Protein AF-C0E207-F1 (afdb_monomer_lite)

Radius of gyration: 29.62 Å; chains: 1; bounding box: 103×73×68 Å

Sequence (274 aa):
MVTSTPPPQQPSSPKLPPERLHQWTTHGFSVGLARRWIGKGFRIAAADQWRNHGVYAPEEAVAWQEAGISPYEVADLLQAGMTPKDIVHWRELGYSPPEALARHIKGEKPQPRIWWKELFSRHEAAPSQLPPAAAASMQVLLQAGVPAAAARMFIDTGWQGVDAVPWAKASINPTQAAVYRELGIQPGEATRLAKAGYDALSILRTWWDGGIPRTEVAAWLGAGFTPAEAAQARTTGTSVEQAAVLRALGGVGKLGGKNRRGTNVSDNPNKPKS

pLDDT: mean 74.01, std 17.1, range [30.58, 92.5]

Foldseek 3Di:
DDDDDDDDDDPDDPLPQADDLVVLVVLVDDSVLSCQLVVLVHHSVQQVLLVVLPRNHNVQVVLCVVLVHGSVLVNLCVVLVHGSVQSNLLVLLPDDSVRSSVCSNVVHRRHRDPVVCVQCVLQPDDDPDQDPQLVQLLVLQVVLVQDSVQSVQCSSSPHGNVLCNLQSVLVHGNSLVVLCVQLVHGSVRSSVCVVVVNGSVNLVVQLVVLSHRSPCSNLCVVLVHGSVRVSVCVVVVHDSVRVSVVVVVVCVVPPPDDDDDDDDDDDDDDDDDD

Secondary structure (DSSP, 8-state):
----PPPPPP-PPP-PPPPPHHHHHHTT--HHHHHHHHHTT--HHHHHHHHHTT---HHHHHHHHHTT--HHHHHHHHHTT--HHHHHHHHHTT--HHHHHHHHHTTPPP---HHHHHHHHTTS---SS--HHHHHHHHHHHHTT--HHHHHHHHHTT--HHHHHHHHHTT--HHHHHHHHHTT--HHHHHHHHHTT--HHHHHHHHHHTT--HHHHHHHHHTT--HHHHHHHHHTT--HHHHHHHHHHHHGGGS-------------------

Structure (mmCIF, N/CA/C/O backbone):
data_AF-C0E207-F1
#
_entry.id   AF-C0E207-F1
#
loop_
_atom_site.group_PDB
_atom_site.id
_atom_site.type_symbol
_atom_site.label_atom_id
_atom_site.label_alt_id
_atom_site.label_comp_id
_atom_site.label_asym_id
_atom_site.label_entity_id
_atom_site.label_seq_id
_atom_site.pdbx_PDB_ins_code
_atom_site.Cartn_x
_atom_site.Cartn_y
_atom_site.Cartn_z
_atom_site.occupancy
_atom_site.B_iso_or_equiv
_atom_site.auth_seq_id
_atom_site.auth_comp_id
_atom_site.auth_asym_id
_atom_site.auth_atom_id
_atom_site.pdbx_PDB_model_num
ATOM 1 N N . MET A 1 1 ? 28.817 46.888 15.644 1.00 40.78 1 MET A N 1
ATOM 2 C CA . MET A 1 1 ? 28.128 46.394 14.434 1.00 40.78 1 MET A CA 1
ATOM 3 C C . MET A 1 1 ? 28.741 45.048 14.099 1.00 40.78 1 MET A C 1
ATOM 5 O O . MET A 1 1 ? 29.891 45.008 13.692 1.00 40.78 1 MET A O 1
ATOM 9 N N . VAL A 1 2 ? 28.048 43.959 14.432 1.00 38.56 2 VAL A N 1
ATOM 10 C CA . VAL A 1 2 ? 28.566 42.590 14.302 1.00 38.56 2 VAL A CA 1
ATOM 11 C C . VAL A 1 2 ? 28.078 42.064 12.955 1.00 38.56 2 VAL A C 1
ATOM 13 O O . VAL A 1 2 ? 26.881 41.866 12.776 1.00 38.56 2 VAL A O 1
ATOM 16 N N . THR A 1 3 ? 28.969 41.935 11.976 1.00 43.66 3 THR A N 1
ATOM 17 C CA . THR A 1 3 ? 28.625 41.385 10.660 1.00 43.66 3 THR A CA 1
ATOM 18 C C . THR A 1 3 ? 28.603 39.866 10.752 1.00 43.66 3 THR A C 1
ATOM 20 O O . THR A 1 3 ? 29.646 39.231 10.894 1.00 43.66 3 THR A O 1
ATOM 23 N N . SER A 1 4 ? 27.403 39.289 10.709 1.00 38.25 4 SER A N 1
ATOM 24 C CA . SER A 1 4 ? 27.183 37.849 10.613 1.00 38.25 4 SER A CA 1
ATOM 25 C C . SER A 1 4 ? 27.719 37.319 9.284 1.00 38.25 4 SER A C 1
ATOM 27 O O . SER A 1 4 ? 27.169 37.596 8.221 1.00 38.25 4 SER A O 1
ATOM 29 N N . THR A 1 5 ? 28.796 36.544 9.350 1.00 47.91 5 THR A N 1
ATOM 30 C CA . THR A 1 5 ? 29.287 35.716 8.245 1.00 47.91 5 THR A CA 1
ATOM 31 C C . THR A 1 5 ? 28.273 34.593 7.974 1.00 47.91 5 THR A C 1
ATOM 33 O O . THR A 1 5 ? 27.931 33.872 8.915 1.00 47.91 5 THR A O 1
ATOM 36 N N . PRO A 1 6 ? 27.775 34.403 6.737 1.00 44.91 6 PRO A N 1
ATOM 37 C CA . PRO A 1 6 ? 26.952 33.244 6.414 1.00 44.91 6 PRO A CA 1
ATOM 38 C C . PRO A 1 6 ? 27.819 31.972 6.411 1.00 44.91 6 PRO A C 1
ATOM 40 O O . PRO A 1 6 ? 28.986 32.036 6.013 1.00 44.91 6 PRO A O 1
ATOM 43 N N . PRO A 1 7 ? 27.286 30.811 6.833 1.00 44.25 7 PRO A N 1
ATOM 44 C CA . PRO A 1 7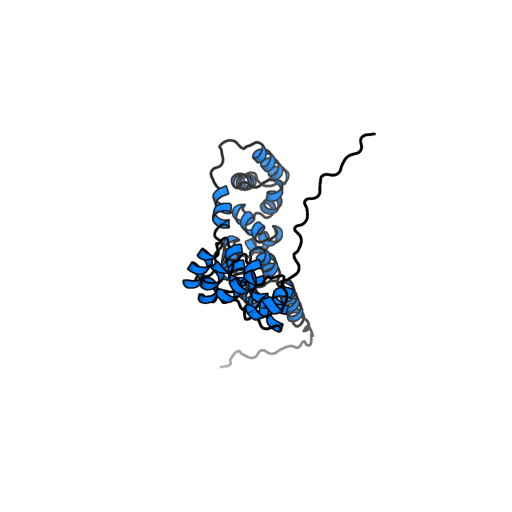 ? 28.039 29.563 6.822 1.00 44.25 7 PRO A CA 1
ATOM 45 C C . PRO A 1 7 ? 28.401 29.162 5.380 1.00 44.25 7 PRO A C 1
ATOM 47 O O . PRO A 1 7 ? 27.622 29.429 4.459 1.00 44.25 7 PRO A O 1
ATOM 50 N N . PRO A 1 8 ? 29.563 28.518 5.162 1.00 40.25 8 PRO A N 1
ATOM 51 C CA . PRO A 1 8 ? 29.972 28.069 3.840 1.00 40.25 8 PRO A CA 1
ATOM 52 C C . PRO A 1 8 ? 28.940 27.075 3.308 1.00 40.25 8 PRO A C 1
ATOM 54 O O . PRO A 1 8 ? 28.722 26.009 3.886 1.00 40.25 8 PRO A O 1
ATOM 57 N N . GLN A 1 9 ? 28.291 27.438 2.202 1.00 41.69 9 GLN A N 1
ATOM 58 C CA . GLN A 1 9 ? 27.474 26.494 1.458 1.00 41.69 9 GLN A CA 1
ATOM 59 C C . GLN A 1 9 ? 28.376 25.353 0.985 1.00 41.69 9 GLN A C 1
ATOM 61 O O . GLN A 1 9 ? 29.404 25.587 0.348 1.00 41.69 9 GLN A O 1
ATOM 66 N N . GLN A 1 10 ? 28.004 24.122 1.342 1.00 37.94 10 GLN A N 1
ATOM 67 C CA . GLN A 1 10 ? 28.681 22.917 0.877 1.00 37.94 10 GLN A CA 1
ATOM 68 C C . GLN A 1 10 ? 28.769 22.959 -0.657 1.00 37.94 10 GLN A C 1
ATOM 70 O O . GLN A 1 10 ? 27.745 23.199 -1.307 1.00 37.94 10 GLN A O 1
ATOM 75 N N . PRO A 1 11 ? 29.954 22.745 -1.260 1.00 39.25 11 PRO A N 1
ATOM 76 C CA . PRO A 1 11 ? 30.081 22.744 -2.705 1.00 39.25 11 PRO A CA 1
ATOM 77 C C . PRO A 1 11 ? 29.189 21.639 -3.264 1.00 39.25 11 PRO A C 1
ATOM 79 O O . PRO A 1 11 ? 29.399 20.450 -3.017 1.00 39.25 11 PRO A O 1
ATOM 82 N N . SER A 1 12 ? 28.166 22.057 -4.007 1.00 42.75 12 SER A N 1
ATOM 83 C CA . SER A 1 12 ? 27.376 21.174 -4.853 1.00 42.75 12 SER A CA 1
ATOM 84 C C . SER A 1 12 ? 28.358 20.373 -5.701 1.00 42.75 12 SER A C 1
ATOM 86 O O . SER A 1 12 ? 29.143 20.959 -6.448 1.00 42.75 12 SER A O 1
ATOM 88 N N . SER A 1 13 ? 28.373 19.048 -5.530 1.00 39.84 13 SER A N 1
ATOM 89 C CA . SER A 1 13 ? 29.251 18.164 -6.297 1.00 39.84 13 SER A CA 1
ATOM 90 C C . SER A 1 13 ? 29.122 18.511 -7.784 1.00 39.84 13 SER A C 1
ATOM 92 O O . SER A 1 13 ? 27.992 18.570 -8.281 1.00 39.84 13 SER A O 1
ATOM 94 N N . PRO A 1 14 ? 30.224 18.790 -8.503 1.00 40.28 14 PRO A N 1
ATOM 95 C CA . PRO A 1 14 ? 30.132 19.203 -9.890 1.00 40.28 14 PRO A CA 1
ATOM 96 C C . PRO A 1 14 ? 29.469 18.074 -10.675 1.00 40.28 14 PRO A C 1
ATOM 98 O O . PRO A 1 14 ? 29.939 16.933 -10.683 1.00 40.28 14 PRO A O 1
ATOM 101 N N . LYS A 1 15 ? 28.344 18.389 -11.318 1.00 48.66 15 LYS A N 1
ATOM 102 C CA . LYS A 1 15 ? 27.659 17.497 -12.251 1.00 48.66 15 LYS A CA 1
ATOM 103 C C . LYS A 1 15 ? 28.585 17.351 -13.461 1.00 48.66 15 LYS A C 1
ATOM 105 O O . LYS A 1 15 ? 28.512 18.142 -14.395 1.00 48.66 15 LYS A O 1
ATOM 110 N N . LEU A 1 16 ? 29.544 16.421 -13.366 1.00 52.25 16 LEU A N 1
ATOM 111 C CA . LEU A 1 16 ? 30.536 16.160 -14.410 1.00 52.25 16 LEU A CA 1
ATOM 112 C C . LEU A 1 16 ? 29.806 16.015 -15.753 1.00 52.25 16 LEU A C 1
ATOM 114 O O . LEU A 1 16 ? 28.777 15.329 -15.789 1.00 52.25 16 LEU A O 1
ATOM 118 N N . PRO A 1 17 ? 30.299 16.658 -16.826 1.00 57.09 17 PRO A N 1
ATOM 119 C CA . PRO A 1 17 ? 29.665 16.573 -18.132 1.00 57.09 17 PRO A CA 1
ATOM 120 C C . PRO A 1 17 ? 29.548 15.100 -18.553 1.00 57.09 17 PRO A C 1
ATOM 122 O O . PRO A 1 17 ? 30.450 14.314 -18.246 1.00 57.09 17 PRO A O 1
ATOM 125 N N . PRO A 1 18 ? 28.446 14.704 -19.218 1.00 63.97 18 PRO A N 1
ATOM 126 C CA . PRO A 1 18 ? 28.275 13.329 -19.667 1.00 63.97 18 PRO A CA 1
ATOM 127 C C . PRO A 1 18 ? 29.449 12.912 -20.558 1.00 63.97 18 PRO A C 1
ATOM 129 O O . PRO A 1 18 ? 29.962 13.714 -21.345 1.00 63.97 18 PRO A O 1
ATOM 132 N N . GLU A 1 19 ? 29.876 11.657 -20.415 1.00 76.75 19 GLU A N 1
ATOM 133 C CA . GLU A 1 19 ? 30.953 11.075 -21.214 1.00 76.75 19 GLU A CA 1
ATOM 134 C C . GLU A 1 19 ? 30.691 11.269 -22.715 1.00 76.75 19 GLU A C 1
ATOM 136 O O . GLU A 1 19 ? 29.546 11.235 -23.182 1.00 76.75 19 GLU A O 1
ATOM 141 N N . ARG A 1 20 ? 31.756 11.485 -23.498 1.00 79.94 20 ARG A N 1
ATOM 142 C CA . ARG A 1 20 ? 31.615 11.762 -24.936 1.00 79.94 20 ARG A CA 1
ATOM 143 C C . ARG A 1 20 ? 31.016 10.552 -25.652 1.00 79.94 20 ARG A C 1
ATOM 145 O O . ARG A 1 20 ? 31.396 9.421 -25.372 1.00 79.94 20 ARG A O 1
ATOM 152 N N . LEU A 1 21 ? 30.161 10.787 -26.653 1.00 80.44 21 LEU A N 1
ATOM 153 C CA . LEU A 1 21 ? 29.450 9.728 -27.394 1.00 80.44 21 LEU A CA 1
ATOM 154 C C . LEU A 1 21 ? 30.360 8.619 -27.948 1.00 80.44 21 LEU A C 1
ATOM 156 O O . LEU A 1 21 ? 29.952 7.465 -27.981 1.00 80.44 21 LEU A O 1
ATOM 160 N N . HIS A 1 22 ? 31.593 8.947 -28.339 1.00 82.75 22 HIS A N 1
ATOM 161 C CA . HIS A 1 22 ? 32.564 7.949 -28.791 1.00 82.75 22 HIS A CA 1
ATOM 162 C C . HIS A 1 22 ? 32.876 6.889 -27.713 1.00 82.75 22 HIS A C 1
ATOM 164 O O . HIS A 1 22 ? 32.972 5.705 -28.020 1.00 82.75 22 HIS A O 1
ATOM 170 N N . GLN A 1 23 ? 32.961 7.285 -26.440 1.00 85.94 23 GLN A N 1
ATOM 171 C CA . GLN A 1 23 ? 33.207 6.355 -25.334 1.00 85.94 23 GLN A CA 1
ATOM 172 C C . GLN A 1 23 ? 32.036 5.374 -25.180 1.00 85.94 23 GLN A C 1
ATOM 174 O O . GLN A 1 23 ? 32.253 4.177 -25.045 1.00 85.94 23 GLN A O 1
ATOM 179 N N . TRP A 1 24 ? 30.795 5.844 -25.327 1.00 88.81 24 TRP A N 1
ATOM 180 C CA . TRP A 1 24 ? 29.613 4.977 -25.322 1.00 88.81 24 TRP A CA 1
ATOM 181 C C . TRP A 1 24 ? 29.632 3.952 -26.462 1.00 88.81 24 TRP A C 1
ATOM 183 O O . TRP A 1 24 ? 29.309 2.785 -26.250 1.00 88.81 24 TRP A O 1
ATOM 193 N N . THR A 1 25 ? 30.049 4.360 -27.664 1.00 86.75 25 THR A N 1
ATOM 194 C CA . THR A 1 25 ? 30.153 3.433 -28.801 1.00 86.75 25 THR A CA 1
ATOM 195 C C . THR A 1 25 ? 31.211 2.354 -28.593 1.00 86.75 25 THR A C 1
ATOM 197 O O . THR A 1 25 ? 30.980 1.210 -28.972 1.00 86.75 25 THR A O 1
ATOM 200 N N . THR A 1 26 ? 32.320 2.669 -27.918 1.00 88.62 26 THR A N 1
ATOM 201 C CA . THR A 1 26 ? 33.345 1.680 -27.539 1.00 88.62 26 THR A CA 1
ATOM 202 C C . THR A 1 26 ? 32.802 0.636 -26.559 1.00 88.62 26 THR A C 1
ATOM 204 O O . THR A 1 26 ? 33.201 -0.521 -26.610 1.00 88.62 26 THR A O 1
ATOM 207 N N . HIS A 1 27 ? 31.834 1.012 -25.721 1.00 84.75 27 HIS A N 1
ATOM 208 C CA . HIS A 1 27 ? 31.130 0.109 -24.804 1.00 84.75 27 HIS A CA 1
ATOM 209 C C . HIS A 1 27 ? 29.947 -0.636 -25.462 1.00 84.75 27 HIS A C 1
ATOM 211 O O . HIS A 1 27 ? 29.137 -1.275 -24.785 1.00 84.75 27 HIS A O 1
ATOM 217 N N . GLY A 1 28 ? 29.818 -0.565 -26.791 1.00 87.56 28 GLY A N 1
ATOM 218 C CA . GLY A 1 28 ? 28.807 -1.298 -27.556 1.00 87.56 28 GLY A CA 1
ATOM 219 C C . GLY A 1 28 ? 27.424 -0.642 -27.584 1.00 87.56 28 GLY A C 1
ATOM 220 O O . GLY A 1 28 ? 26.461 -1.259 -28.035 1.00 87.56 28 GLY A O 1
ATOM 221 N N . PHE A 1 29 ? 27.289 0.604 -27.121 1.00 87.75 29 PHE A N 1
ATOM 222 C CA . PHE A 1 29 ? 26.042 1.352 -27.273 1.00 87.75 29 PHE A CA 1
ATOM 223 C C . PHE A 1 29 ? 25.971 1.982 -28.664 1.00 87.75 29 PHE A C 1
ATOM 225 O O . PHE A 1 29 ? 26.877 2.702 -29.083 1.00 87.75 29 PHE A O 1
ATOM 232 N N . SER A 1 30 ? 24.855 1.796 -29.370 1.00 90.31 30 SER A N 1
ATOM 233 C CA . SER A 1 30 ? 24.589 2.604 -30.562 1.00 90.31 30 SER A CA 1
ATOM 234 C C . SER A 1 30 ? 24.465 4.082 -30.173 1.00 90.31 30 SER A C 1
ATOM 236 O O . SER A 1 30 ? 24.038 4.408 -29.065 1.00 90.31 30 SER A O 1
ATOM 238 N N . VAL A 1 31 ? 24.791 5.000 -31.086 1.00 86.38 31 VAL A N 1
ATOM 239 C CA . VAL A 1 31 ? 24.709 6.451 -30.819 1.00 86.38 31 VAL A CA 1
ATOM 240 C C . VAL A 1 31 ? 23.306 6.864 -30.354 1.00 86.38 31 VAL A C 1
ATOM 242 O O . VAL A 1 31 ? 23.169 7.696 -29.457 1.00 86.38 31 VAL A O 1
ATOM 245 N N . GLY A 1 32 ? 22.258 6.264 -30.930 1.00 87.06 32 GLY A N 1
ATOM 246 C CA . GLY A 1 32 ? 20.872 6.502 -30.522 1.00 87.06 32 GLY A CA 1
ATOM 247 C C . GLY A 1 32 ? 20.584 6.010 -29.103 1.00 87.06 32 GLY A C 1
ATOM 248 O O . GLY A 1 32 ? 20.007 6.747 -28.306 1.00 87.06 32 GLY A O 1
ATOM 249 N N . LEU A 1 33 ? 21.038 4.803 -28.756 1.00 87.69 33 LEU A N 1
ATOM 250 C CA . LEU A 1 33 ? 20.867 4.244 -27.415 1.00 87.69 33 LEU A CA 1
ATOM 251 C C . LEU A 1 33 ? 21.660 5.044 -26.369 1.00 87.69 33 LEU A C 1
ATOM 253 O O . LEU A 1 33 ? 21.100 5.423 -25.343 1.00 87.69 33 LEU A O 1
ATOM 257 N N . ALA A 1 34 ? 22.915 5.390 -26.664 1.00 88.94 34 ALA A N 1
ATOM 258 C CA . ALA A 1 34 ? 23.767 6.222 -25.816 1.00 88.94 34 ALA A CA 1
ATOM 259 C C . ALA A 1 34 ? 23.108 7.569 -25.486 1.00 88.94 34 ALA A C 1
ATOM 261 O O . ALA A 1 34 ? 23.055 7.973 -24.328 1.00 88.94 34 ALA A O 1
ATOM 262 N N . ARG A 1 35 ? 22.518 8.242 -26.486 1.00 87.75 35 ARG A N 1
ATOM 263 C CA . ARG A 1 35 ? 21.783 9.501 -26.272 1.00 87.75 35 ARG A CA 1
ATOM 264 C C . ARG A 1 35 ? 20.606 9.345 -25.312 1.00 87.75 35 ARG A C 1
ATOM 266 O O . ARG A 1 35 ? 20.354 10.263 -24.538 1.00 87.75 35 ARG A O 1
ATOM 273 N N . ARG A 1 36 ? 19.900 8.211 -25.335 1.00 91.00 36 ARG A N 1
ATOM 274 C CA . ARG A 1 36 ? 18.780 7.953 -24.416 1.00 91.00 36 ARG A CA 1
ATOM 275 C C . ARG A 1 36 ? 19.261 7.737 -22.980 1.00 91.00 36 ARG A C 1
ATOM 277 O O . ARG A 1 36 ? 18.708 8.350 -22.073 1.00 91.00 36 ARG A O 1
ATOM 284 N N . TRP A 1 37 ? 20.318 6.948 -22.780 1.00 90.94 37 TRP A N 1
ATOM 285 C CA . TRP A 1 37 ? 20.935 6.751 -21.460 1.00 90.94 37 TRP A CA 1
ATOM 286 C C . TRP A 1 37 ? 21.482 8.060 -20.877 1.00 90.94 37 TRP A C 1
ATOM 288 O O . TRP A 1 37 ? 21.152 8.409 -19.743 1.00 90.94 37 TRP A O 1
ATOM 298 N N . ILE A 1 38 ? 22.214 8.841 -21.681 1.00 88.19 38 ILE A N 1
ATOM 299 C CA . ILE A 1 38 ? 22.693 10.181 -21.302 1.00 88.19 38 ILE A CA 1
ATOM 300 C C . ILE A 1 38 ? 21.516 11.105 -20.968 1.00 88.19 38 ILE A C 1
ATOM 302 O O . ILE A 1 38 ? 21.555 11.823 -19.972 1.00 88.19 38 ILE A O 1
ATOM 306 N N . GLY A 1 39 ? 20.452 11.078 -21.777 1.00 87.12 39 GLY A N 1
ATOM 307 C CA . GLY A 1 39 ? 19.252 11.892 -21.570 1.00 87.12 39 GLY A CA 1
ATOM 308 C C . GLY A 1 39 ? 18.519 11.588 -20.260 1.00 87.12 39 GLY A C 1
ATOM 309 O O . GLY A 1 39 ? 17.885 12.476 -19.698 1.00 87.12 39 GLY A O 1
ATOM 310 N N . LYS A 1 40 ? 18.644 10.362 -19.739 1.00 87.75 40 LYS A N 1
ATOM 311 C CA . LYS A 1 40 ? 18.146 9.961 -18.413 1.00 87.75 40 LYS A CA 1
ATOM 312 C C . LYS A 1 40 ? 19.164 10.168 -17.285 1.00 87.75 40 LYS A C 1
ATOM 314 O O . LYS A 1 40 ? 18.867 9.867 -16.136 1.00 87.75 40 LYS A O 1
ATOM 319 N N . GLY A 1 41 ? 20.334 10.728 -17.590 1.00 88.50 41 GLY A N 1
ATOM 320 C CA . GLY A 1 41 ? 21.363 11.072 -16.610 1.00 88.50 41 GLY A CA 1
ATOM 321 C C . GLY A 1 41 ? 22.276 9.914 -16.207 1.00 88.50 41 GLY A C 1
ATOM 322 O O . GLY A 1 41 ? 23.041 10.064 -15.254 1.00 88.50 41 GLY A O 1
ATOM 323 N N . PHE A 1 42 ? 22.233 8.783 -16.914 1.00 88.06 42 PHE A N 1
ATOM 324 C CA . PHE A 1 42 ? 23.142 7.671 -16.654 1.00 88.06 42 PHE A CA 1
ATOM 325 C C . PHE A 1 42 ? 24.525 7.925 -17.250 1.00 88.06 42 PHE A C 1
ATOM 327 O O . PHE A 1 42 ? 24.671 8.518 -18.320 1.00 88.06 42 PHE A O 1
ATOM 334 N N . ARG A 1 43 ? 25.541 7.413 -16.554 1.00 89.50 43 ARG A N 1
ATOM 335 C CA . ARG A 1 43 ? 26.910 7.270 -17.065 1.00 89.50 43 ARG A CA 1
ATOM 336 C C . ARG A 1 43 ? 27.101 5.908 -17.715 1.00 89.50 43 ARG A C 1
ATOM 338 O O . ARG A 1 43 ? 26.341 4.985 -17.413 1.00 89.50 43 ARG A O 1
ATOM 345 N N . ILE A 1 44 ? 28.147 5.772 -18.529 1.00 86.44 44 ILE A N 1
ATOM 346 C CA . ILE A 1 44 ? 28.483 4.519 -19.227 1.00 86.44 44 ILE A CA 1
ATOM 347 C C . ILE A 1 44 ? 28.532 3.345 -18.244 1.00 86.44 44 ILE A C 1
ATOM 349 O O . ILE A 1 44 ? 27.861 2.343 -18.458 1.00 86.44 44 ILE A O 1
ATOM 353 N N . ALA A 1 45 ? 29.248 3.497 -17.124 1.00 88.31 45 ALA A N 1
ATOM 354 C CA . ALA A 1 45 ? 29.408 2.426 -16.138 1.00 88.31 45 ALA A CA 1
ATOM 355 C C . ALA A 1 45 ? 28.075 1.960 -15.525 1.00 88.31 45 ALA A C 1
ATOM 357 O O . ALA A 1 45 ? 27.875 0.768 -15.314 1.00 88.31 45 ALA A O 1
ATOM 358 N N . ALA A 1 46 ? 27.150 2.888 -15.257 1.00 87.62 46 ALA A N 1
ATOM 359 C CA . ALA A 1 46 ? 25.832 2.548 -14.727 1.00 87.62 46 ALA A CA 1
ATOM 360 C C . ALA A 1 46 ? 24.955 1.881 -15.799 1.00 87.62 46 ALA A C 1
ATOM 362 O O . ALA A 1 46 ? 24.281 0.896 -15.513 1.00 87.62 46 ALA A O 1
ATOM 363 N N . ALA A 1 47 ? 24.995 2.384 -17.036 1.00 90.19 47 ALA A N 1
ATOM 364 C CA 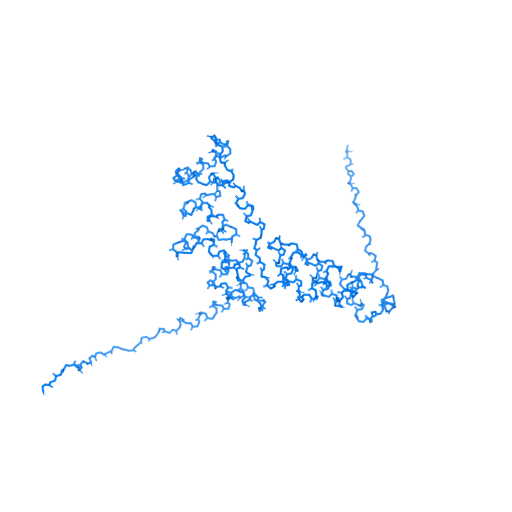. ALA A 1 47 ? 24.272 1.794 -18.159 1.00 90.19 47 ALA A CA 1
ATOM 365 C C . ALA A 1 47 ? 24.761 0.371 -18.476 1.00 90.19 47 ALA A C 1
ATOM 367 O O . ALA A 1 47 ? 23.946 -0.512 -18.729 1.00 90.19 47 ALA A O 1
ATOM 368 N N . ASP A 1 48 ? 26.073 0.128 -18.416 1.00 91.88 48 ASP A N 1
ATOM 369 C CA . ASP A 1 48 ? 26.646 -1.208 -18.585 1.00 91.88 48 ASP A CA 1
ATOM 370 C C . ASP A 1 48 ? 26.209 -2.163 -17.477 1.00 91.88 48 ASP A C 1
ATOM 372 O O . ASP A 1 48 ? 25.879 -3.307 -17.772 1.00 91.88 48 ASP A O 1
ATOM 376 N N . GLN A 1 49 ? 26.152 -1.711 -16.220 1.00 91.31 49 GLN A N 1
ATOM 377 C CA . GLN A 1 49 ? 2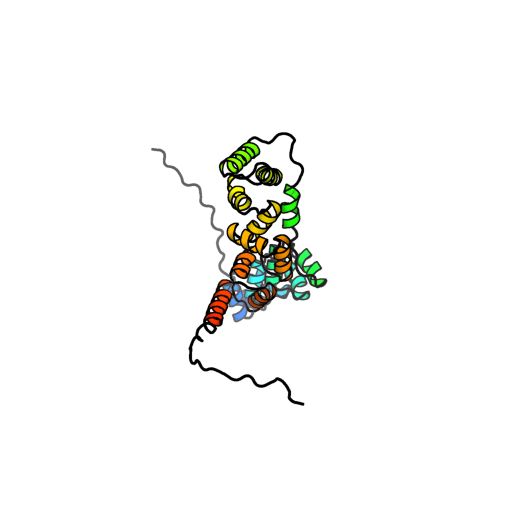5.649 -2.543 -15.122 1.00 91.31 49 GLN A CA 1
ATOM 378 C C . GLN A 1 49 ? 24.205 -2.981 -15.379 1.00 91.31 49 GLN A C 1
ATOM 380 O O . GLN A 1 49 ? 23.923 -4.175 -15.372 1.00 91.31 49 GLN A O 1
ATOM 385 N N . TRP A 1 50 ? 23.305 -2.046 -15.691 1.00 92.31 50 TRP A N 1
ATOM 386 C CA . TRP A 1 50 ? 21.920 -2.383 -16.034 1.00 92.31 50 TRP A CA 1
ATOM 387 C C . TRP A 1 50 ? 21.833 -3.348 -17.220 1.00 92.31 50 TRP A C 1
ATOM 389 O O . TRP A 1 50 ? 21.126 -4.353 -17.147 1.00 92.31 50 TRP A O 1
ATOM 399 N N . ARG A 1 51 ? 22.617 -3.102 -18.277 1.00 91.94 51 ARG A N 1
ATOM 400 C CA . ARG A 1 51 ? 22.651 -3.957 -19.468 1.00 91.94 51 ARG A CA 1
ATOM 401 C C . ARG A 1 51 ? 23.142 -5.371 -19.160 1.00 91.94 51 ARG A C 1
ATOM 403 O O . ARG A 1 51 ? 22.574 -6.334 -19.666 1.00 91.94 51 ARG A O 1
ATOM 410 N N . ASN A 1 52 ? 24.175 -5.499 -18.330 1.00 89.94 52 ASN A N 1
ATOM 411 C CA . ASN A 1 52 ? 24.745 -6.788 -17.937 1.00 89.94 52 ASN A CA 1
ATOM 412 C C . ASN A 1 52 ? 23.773 -7.624 -17.093 1.00 89.94 52 ASN A C 1
ATOM 414 O O . ASN A 1 52 ? 23.873 -8.847 -17.092 1.00 89.94 52 ASN A O 1
ATOM 418 N N . HIS A 1 53 ? 22.815 -6.977 -16.429 1.00 89.56 53 HIS A N 1
ATOM 419 C CA . HIS A 1 53 ? 21.763 -7.630 -15.653 1.00 89.56 53 HIS A CA 1
ATOM 420 C C . HIS A 1 53 ? 20.414 -7.719 -16.391 1.00 89.56 53 HIS A C 1
ATOM 422 O O . HIS A 1 53 ? 19.394 -8.020 -15.778 1.00 89.56 53 HIS A O 1
ATOM 428 N N . GLY A 1 54 ? 20.406 -7.507 -17.714 1.00 87.31 54 GLY A N 1
ATOM 429 C CA . GLY A 1 54 ? 19.246 -7.764 -18.575 1.00 87.31 54 GLY A CA 1
ATOM 430 C C . GLY A 1 54 ? 18.336 -6.562 -18.842 1.00 87.31 54 GLY A C 1
ATOM 431 O O . GLY A 1 54 ? 17.346 -6.711 -19.553 1.00 87.31 54 GLY A O 1
ATOM 432 N N . VAL A 1 55 ? 18.674 -5.367 -18.345 1.00 90.62 55 VAL A N 1
ATOM 433 C CA . VAL A 1 55 ? 17.911 -4.130 -18.579 1.00 90.62 55 VAL A CA 1
ATOM 434 C C . VAL A 1 55 ? 18.586 -3.293 -19.665 1.00 90.62 55 VAL A C 1
ATOM 436 O O . VAL A 1 55 ? 19.573 -2.593 -19.436 1.00 90.62 55 VAL A O 1
ATOM 439 N N . TYR A 1 56 ? 18.044 -3.350 -20.881 1.00 89.69 56 TYR A N 1
ATOM 440 C CA . TYR A 1 56 ? 18.630 -2.690 -22.059 1.00 89.69 56 TYR A CA 1
ATOM 441 C C . TYR A 1 56 ? 18.072 -1.284 -22.310 1.00 89.69 56 TYR A C 1
ATOM 443 O O . TYR A 1 56 ? 18.699 -0.478 -23.009 1.00 89.69 56 TYR A O 1
ATOM 451 N N . ALA A 1 57 ? 16.895 -0.985 -21.755 1.00 90.31 57 ALA A N 1
ATOM 452 C CA . ALA A 1 57 ? 16.217 0.289 -21.929 1.00 90.31 57 ALA A CA 1
ATOM 453 C C . ALA A 1 57 ? 16.485 1.230 -20.739 1.00 90.31 57 ALA A C 1
ATOM 455 O O . ALA A 1 57 ? 16.267 0.847 -19.589 1.00 90.31 57 ALA A O 1
ATOM 456 N N . PRO A 1 58 ? 16.890 2.489 -20.985 1.00 88.69 58 PRO A N 1
ATOM 457 C CA . PRO A 1 58 ? 17.136 3.441 -19.906 1.00 88.69 58 PRO A CA 1
ATOM 458 C C . PRO A 1 58 ? 15.870 3.789 -19.117 1.00 88.69 58 PRO A C 1
ATOM 460 O O . PRO A 1 58 ? 15.956 4.078 -17.931 1.00 88.69 58 PRO A O 1
ATOM 463 N N . GLU A 1 59 ? 14.688 3.770 -19.737 1.00 89.25 59 GLU A N 1
ATOM 464 C CA . GLU A 1 59 ? 13.417 4.018 -19.044 1.00 89.25 59 GLU A CA 1
ATOM 465 C C . GLU A 1 59 ? 13.093 2.919 -18.034 1.00 89.25 59 GLU A C 1
ATOM 467 O O . GLU A 1 59 ? 12.601 3.204 -16.947 1.00 89.25 59 GLU A O 1
ATOM 472 N N . GLU A 1 60 ? 13.403 1.676 -18.385 1.00 88.75 60 GLU A N 1
ATOM 473 C CA . GLU A 1 60 ? 13.218 0.529 -17.507 1.00 88.75 60 GLU A CA 1
ATOM 474 C C . GLU A 1 60 ? 14.200 0.579 -16.330 1.00 88.75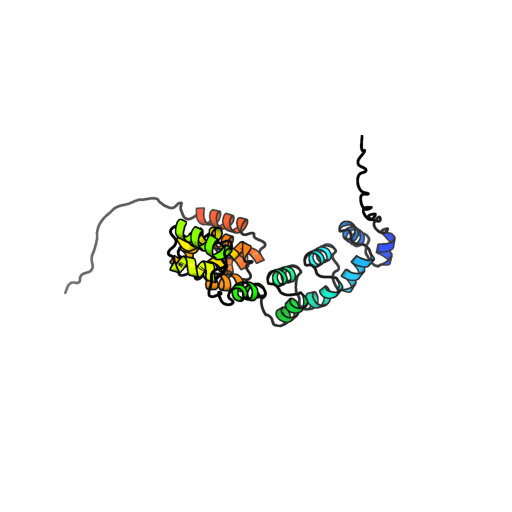 60 GLU A C 1
ATOM 476 O O . GLU A 1 60 ? 13.798 0.374 -15.188 1.00 88.75 60 GLU A O 1
ATOM 481 N N . ALA A 1 61 ? 15.457 0.961 -16.577 1.00 90.00 61 ALA A N 1
ATOM 482 C CA . ALA A 1 61 ? 16.444 1.176 -15.519 1.00 90.00 61 ALA A CA 1
ATOM 483 C C . ALA A 1 61 ? 16.016 2.268 -14.525 1.00 90.00 61 ALA A C 1
ATOM 485 O O . ALA A 1 61 ? 16.182 2.097 -13.319 1.00 90.00 61 ALA A O 1
ATOM 486 N N . VAL A 1 62 ? 15.419 3.369 -15.005 1.00 88.69 62 VAL A N 1
ATOM 487 C CA . VAL A 1 62 ? 14.826 4.384 -14.115 1.00 88.69 62 VAL A CA 1
ATOM 488 C C . VAL A 1 62 ? 13.704 3.776 -13.276 1.00 88.69 62 VAL A C 1
ATOM 490 O O . VAL A 1 62 ? 13.708 3.965 -12.066 1.00 88.69 62 VAL A O 1
ATOM 493 N N . ALA A 1 63 ? 12.787 3.017 -13.880 1.00 87.06 63 ALA A N 1
ATOM 494 C CA . ALA A 1 63 ? 11.663 2.424 -13.154 1.00 87.06 63 ALA A CA 1
ATOM 495 C C . ALA A 1 63 ? 12.121 1.453 -12.049 1.00 87.06 63 ALA A C 1
ATOM 497 O O . ALA A 1 63 ? 11.589 1.484 -10.940 1.00 87.06 63 ALA A O 1
ATOM 498 N N . TRP A 1 64 ? 13.135 0.623 -12.314 1.00 88.88 64 TRP A N 1
ATOM 499 C CA . TRP A 1 64 ? 13.734 -0.245 -11.296 1.00 88.88 64 TRP A CA 1
ATOM 500 C C . TRP A 1 64 ? 14.442 0.554 -10.195 1.00 88.88 64 TRP A C 1
ATOM 502 O O . TRP A 1 64 ? 14.271 0.255 -9.013 1.00 88.88 64 TRP A O 1
ATOM 512 N N . GLN A 1 65 ? 15.166 1.616 -10.555 1.00 86.31 65 GLN A N 1
ATOM 513 C CA . GLN A 1 65 ? 15.819 2.489 -9.580 1.00 86.31 65 GLN A CA 1
ATOM 514 C C . GLN A 1 65 ? 14.801 3.226 -8.691 1.00 86.31 65 GLN A C 1
ATOM 516 O O . GLN A 1 65 ? 15.008 3.347 -7.485 1.00 86.31 65 GLN A O 1
ATOM 521 N N . GLU A 1 66 ? 13.683 3.679 -9.259 1.00 83.06 66 GLU A N 1
ATOM 522 C CA . GLU A 1 66 ? 12.565 4.292 -8.530 1.00 83.06 66 GLU A CA 1
ATOM 523 C C . GLU A 1 66 ? 11.856 3.286 -7.613 1.00 83.06 66 GLU A C 1
ATOM 525 O O . GLU A 1 66 ? 11.461 3.638 -6.501 1.00 83.06 66 GLU A O 1
ATOM 530 N N . ALA A 1 67 ? 11.781 2.013 -8.015 1.00 78.00 67 ALA A N 1
ATOM 531 C CA . ALA A 1 67 ? 11.337 0.922 -7.145 1.00 78.00 67 ALA A CA 1
ATOM 532 C C . ALA A 1 67 ? 12.333 0.618 -6.002 1.00 78.00 67 ALA A C 1
ATOM 534 O O . ALA A 1 67 ? 12.002 -0.107 -5.059 1.00 78.00 67 ALA A O 1
ATOM 535 N N . GLY A 1 68 ? 13.532 1.212 -6.035 1.00 84.25 68 GLY A N 1
ATOM 536 C CA . GLY A 1 68 ? 14.599 1.011 -5.057 1.00 84.25 68 GLY A CA 1
ATOM 537 C C . GLY A 1 68 ? 15.428 -0.248 -5.302 1.00 84.25 68 GLY A C 1
ATOM 538 O O . GLY A 1 68 ? 16.070 -0.722 -4.371 1.00 84.25 68 GLY A O 1
ATOM 539 N N . ILE A 1 69 ? 15.391 -0.786 -6.522 1.00 90.25 69 ILE A N 1
ATOM 540 C CA . ILE A 1 69 ? 16.145 -1.966 -6.942 1.00 90.25 69 ILE A CA 1
ATOM 541 C C . ILE A 1 69 ? 17.452 -1.531 -7.590 1.00 90.25 69 ILE A C 1
ATOM 543 O O . ILE A 1 69 ? 17.477 -0.644 -8.447 1.00 90.25 69 ILE A O 1
ATOM 547 N N . SER A 1 70 ? 18.547 -2.166 -7.182 1.00 87.94 70 SER A N 1
ATOM 548 C CA . SER A 1 70 ? 19.846 -1.993 -7.824 1.00 87.94 70 SER A CA 1
ATOM 549 C C . SER A 1 70 ? 19.999 -2.918 -9.044 1.00 87.94 70 SER A C 1
ATOM 551 O O . SER A 1 70 ? 19.337 -3.957 -9.116 1.00 87.94 70 SER A O 1
ATOM 553 N N . PRO A 1 71 ? 20.914 -2.614 -9.987 1.00 86.00 71 PRO A N 1
ATOM 554 C CA . PRO A 1 71 ? 21.199 -3.504 -11.114 1.00 86.00 71 PRO A CA 1
ATOM 555 C C . PRO A 1 71 ? 21.522 -4.945 -10.693 1.00 86.00 71 PRO A C 1
ATOM 557 O O . PRO A 1 71 ? 21.188 -5.876 -11.408 1.00 86.00 71 PRO A O 1
ATOM 560 N N . TYR A 1 72 ? 22.138 -5.147 -9.527 1.00 86.12 72 TYR A N 1
ATOM 561 C CA . TYR A 1 72 ? 22.551 -6.472 -9.056 1.00 86.12 72 TYR A CA 1
ATOM 562 C C . TYR A 1 72 ? 21.382 -7.345 -8.587 1.00 86.12 72 TYR A C 1
ATOM 564 O O . TYR A 1 72 ? 21.483 -8.566 -8.616 1.00 86.12 72 TYR A O 1
ATOM 572 N N . GLU A 1 73 ? 20.275 -6.730 -8.172 1.00 85.06 73 GLU A N 1
ATOM 573 C CA . GLU A 1 73 ? 19.082 -7.425 -7.677 1.00 85.06 73 GLU A CA 1
ATOM 574 C C . GLU A 1 73 ? 18.067 -7.695 -8.796 1.00 85.06 73 GLU A C 1
ATOM 576 O O . GLU A 1 73 ? 17.193 -8.546 -8.651 1.00 85.06 73 GLU A O 1
ATOM 581 N N . VAL A 1 74 ? 18.164 -6.981 -9.924 1.00 90.69 74 VAL A N 1
ATOM 582 C CA . VAL A 1 74 ? 17.142 -7.019 -10.980 1.00 90.69 74 VAL A CA 1
ATOM 583 C C . VAL A 1 74 ? 17.125 -8.335 -11.758 1.00 90.69 74 VAL A C 1
ATOM 585 O O . VAL A 1 74 ? 16.074 -8.734 -12.251 1.00 90.69 74 VAL A O 1
ATOM 588 N N . ALA A 1 75 ? 18.260 -9.034 -11.853 1.00 86.88 75 ALA A N 1
ATOM 589 C CA . ALA A 1 75 ? 18.381 -10.238 -12.673 1.00 86.88 75 ALA A CA 1
ATOM 590 C C . ALA A 1 75 ? 17.424 -11.349 -12.211 1.00 86.88 75 ALA A C 1
ATOM 592 O O . ALA A 1 75 ? 16.677 -11.897 -13.023 1.00 86.88 75 ALA A O 1
ATOM 593 N N . ASP A 1 76 ? 17.389 -11.627 -10.907 1.00 85.31 76 ASP A N 1
ATOM 594 C CA . ASP A 1 76 ? 16.521 -12.664 -10.342 1.00 85.31 76 ASP A CA 1
ATOM 595 C C . ASP A 1 76 ? 15.036 -12.277 -10.452 1.00 85.31 76 ASP A C 1
ATOM 597 O O . ASP A 1 76 ? 14.173 -13.121 -10.702 1.00 85.31 76 ASP A O 1
ATOM 601 N N . LEU A 1 77 ? 14.735 -10.981 -10.331 1.00 87.75 77 LEU A N 1
ATOM 602 C CA . LEU A 1 77 ? 13.383 -10.439 -10.473 1.00 87.75 77 LEU A CA 1
ATOM 603 C C . LEU A 1 77 ? 12.868 -10.579 -11.910 1.00 87.75 77 LEU A C 1
ATOM 605 O O . LEU A 1 77 ? 11.740 -11.028 -12.116 1.00 87.75 77 LEU A O 1
ATOM 609 N N . LEU A 1 78 ? 13.707 -10.260 -12.898 1.00 88.31 78 LEU A N 1
ATOM 610 C CA . LEU A 1 78 ? 13.390 -10.427 -14.316 1.00 88.31 78 LEU A CA 1
ATOM 611 C C . LEU A 1 78 ? 13.211 -11.900 -14.685 1.00 88.31 78 LEU A C 1
ATOM 613 O O . LEU A 1 78 ? 12.281 -12.229 -15.419 1.00 88.31 78 LEU A O 1
ATOM 617 N N . GLN A 1 79 ? 14.049 -12.798 -14.154 1.00 85.56 79 GLN A N 1
ATOM 618 C CA . GLN A 1 79 ? 13.891 -14.241 -14.368 1.00 85.56 79 GLN A CA 1
ATOM 619 C C . GLN A 1 79 ? 12.571 -14.771 -13.804 1.00 85.56 79 GLN A C 1
ATOM 621 O O . GLN A 1 79 ? 11.941 -15.632 -14.415 1.00 85.56 79 GLN A O 1
ATOM 626 N N . ALA A 1 80 ? 12.123 -14.231 -12.671 1.00 84.44 80 ALA A N 1
ATOM 627 C CA . ALA A 1 80 ? 10.817 -14.541 -12.107 1.00 84.44 80 ALA A CA 1
ATOM 628 C C . ALA A 1 80 ? 9.652 -13.830 -12.821 1.00 84.44 80 ALA A C 1
ATOM 630 O O . ALA A 1 80 ? 8.504 -14.022 -12.423 1.00 84.44 80 ALA A O 1
ATOM 631 N N . GLY A 1 81 ? 9.918 -13.018 -13.851 1.00 85.69 81 GLY A N 1
ATOM 632 C CA . GLY A 1 81 ? 8.906 -12.262 -14.589 1.00 85.69 81 GLY A CA 1
ATOM 633 C C . GLY A 1 81 ? 8.292 -11.103 -13.802 1.00 85.69 81 GLY A C 1
ATOM 634 O O . GLY A 1 81 ? 7.229 -10.614 -14.180 1.00 85.69 81 GLY A O 1
ATOM 635 N N . MET A 1 82 ? 8.928 -10.671 -12.709 1.00 86.06 82 MET A N 1
ATOM 636 C CA . MET A 1 82 ? 8.456 -9.543 -11.911 1.00 86.06 82 MET A CA 1
ATOM 637 C C . MET A 1 82 ? 8.738 -8.222 -12.620 1.00 86.06 82 MET A C 1
ATOM 639 O O . MET A 1 82 ? 9.758 -8.040 -13.284 1.00 86.06 82 MET A O 1
ATOM 643 N N . THR A 1 83 ? 7.843 -7.263 -12.419 1.00 86.88 83 THR A N 1
ATOM 644 C CA . THR A 1 83 ? 7.972 -5.895 -12.917 1.00 86.88 83 THR A CA 1
ATOM 645 C C . THR A 1 83 ? 8.360 -4.931 -11.787 1.00 86.88 83 THR A C 1
ATOM 647 O O . THR A 1 83 ? 8.136 -5.234 -10.609 1.00 86.88 83 THR A O 1
ATOM 650 N N . PRO A 1 84 ? 8.862 -3.717 -12.097 1.00 82.38 84 PRO A N 1
ATOM 651 C CA . PRO A 1 84 ? 9.111 -2.701 -11.072 1.00 82.38 84 PRO A CA 1
ATOM 652 C C . PRO A 1 84 ? 7.867 -2.393 -10.225 1.00 82.38 84 PRO A C 1
ATOM 654 O O . PRO A 1 84 ? 7.966 -2.154 -9.022 1.00 82.38 84 PRO A O 1
ATOM 657 N N . LYS A 1 85 ? 6.677 -2.439 -10.845 1.00 78.81 85 LYS A N 1
ATOM 658 C CA . LYS A 1 85 ? 5.392 -2.219 -10.168 1.00 78.81 85 LYS A CA 1
ATOM 659 C C . LYS A 1 85 ? 5.108 -3.287 -9.119 1.00 78.81 85 LYS A C 1
ATOM 661 O O . LYS A 1 85 ? 4.614 -2.946 -8.047 1.00 78.81 85 LYS A O 1
ATOM 666 N N . ASP A 1 86 ? 5.444 -4.544 -9.403 1.00 79.81 86 ASP A N 1
ATOM 667 C CA . ASP A 1 86 ? 5.263 -5.632 -8.443 1.00 79.81 86 ASP A CA 1
ATOM 668 C C . ASP A 1 86 ? 6.120 -5.377 -7.206 1.00 79.81 86 ASP A C 1
ATOM 670 O O . ASP A 1 86 ? 5.615 -5.425 -6.090 1.00 79.81 86 ASP A O 1
ATOM 674 N N . ILE A 1 87 ? 7.388 -4.999 -7.379 1.00 83.94 87 ILE A N 1
ATOM 675 C CA . ILE A 1 87 ? 8.268 -4.683 -6.246 1.00 83.94 87 ILE A CA 1
ATOM 676 C C . ILE A 1 87 ? 7.739 -3.538 -5.397 1.00 83.94 87 ILE A C 1
ATOM 678 O O . ILE A 1 87 ? 7.714 -3.663 -4.172 1.00 83.94 87 ILE A O 1
ATOM 682 N N . VAL A 1 88 ? 7.307 -2.440 -6.021 1.00 78.44 88 VAL A N 1
ATOM 683 C CA . VAL A 1 88 ? 6.695 -1.327 -5.284 1.00 78.44 88 VAL A CA 1
ATOM 684 C C . VAL A 1 88 ? 5.505 -1.839 -4.475 1.00 78.44 88 VAL A C 1
ATOM 686 O O . VAL A 1 88 ? 5.423 -1.574 -3.279 1.00 78.44 88 VAL A O 1
ATOM 689 N N . HIS A 1 89 ? 4.654 -2.665 -5.083 1.00 74.56 89 HIS A N 1
ATOM 690 C CA . HIS A 1 89 ? 3.491 -3.242 -4.421 1.00 74.56 89 HIS A CA 1
ATOM 691 C C . HIS A 1 89 ? 3.859 -4.138 -3.221 1.00 74.56 89 HIS A C 1
ATOM 693 O O . HIS A 1 89 ? 3.310 -3.977 -2.131 1.00 74.56 89 HIS A O 1
ATOM 699 N N . TRP A 1 90 ? 4.833 -5.043 -3.367 1.00 77.12 90 TRP A N 1
ATOM 700 C CA . TRP A 1 90 ? 5.329 -5.880 -2.266 1.00 77.12 90 TRP A CA 1
ATOM 701 C C . TRP A 1 90 ? 5.953 -5.044 -1.140 1.00 77.12 90 TRP A C 1
ATOM 703 O O . TRP A 1 90 ? 5.736 -5.318 0.044 1.00 77.12 90 TRP A O 1
ATOM 713 N N . ARG A 1 91 ? 6.699 -3.997 -1.495 1.00 75.25 91 ARG A N 1
ATOM 714 C CA . ARG A 1 91 ? 7.366 -3.110 -0.541 1.00 75.25 91 ARG A CA 1
ATOM 715 C C . ARG A 1 91 ? 6.381 -2.255 0.245 1.00 75.25 91 ARG A C 1
ATOM 717 O O . ARG A 1 91 ? 6.533 -2.121 1.457 1.00 75.25 91 ARG A O 1
ATOM 724 N N . GLU A 1 92 ? 5.348 -1.732 -0.410 1.00 66.94 92 GLU A N 1
ATOM 725 C CA . GLU A 1 92 ? 4.230 -1.045 0.250 1.00 66.94 92 GLU A CA 1
ATOM 726 C C . GLU A 1 92 ? 3.522 -1.947 1.273 1.00 66.94 92 GLU A C 1
ATOM 728 O O . GLU A 1 92 ? 3.002 -1.466 2.279 1.00 66.94 92 GLU A O 1
ATOM 733 N N . LEU A 1 93 ? 3.548 -3.264 1.052 1.00 65.25 93 LEU A N 1
ATOM 734 C CA . LEU A 1 93 ? 2.976 -4.277 1.943 1.00 65.25 93 LEU A CA 1
ATOM 735 C C . LEU A 1 93 ? 3.965 -4.779 3.011 1.00 65.25 93 LEU A C 1
ATOM 737 O O . LEU A 1 93 ? 3.618 -5.619 3.852 1.00 65.25 93 LEU A O 1
ATOM 741 N N . GLY A 1 94 ? 5.167 -4.198 3.037 1.00 67.88 94 GLY A N 1
ATOM 742 C CA . GLY A 1 94 ? 6.169 -4.398 4.073 1.00 67.88 94 GLY A CA 1
ATOM 743 C C . GLY A 1 94 ? 7.124 -5.563 3.835 1.00 67.88 94 GLY A C 1
ATOM 744 O O . GLY A 1 94 ? 7.730 -6.049 4.791 1.00 67.88 94 GLY A O 1
ATOM 745 N N . TYR A 1 95 ? 7.251 -6.024 2.591 1.00 71.88 95 TYR A N 1
ATOM 746 C CA . TYR A 1 95 ? 8.222 -7.045 2.204 1.00 71.88 95 TYR A CA 1
ATOM 747 C C . TYR A 1 95 ? 9.478 -6.424 1.607 1.00 71.88 95 TYR A C 1
ATOM 749 O O . TYR A 1 95 ? 9.424 -5.411 0.910 1.00 71.88 95 TYR A O 1
ATOM 757 N N . SER A 1 96 ? 10.622 -7.056 1.853 1.00 79.62 96 SER A N 1
ATOM 758 C CA . SER A 1 96 ? 11.849 -6.729 1.130 1.00 79.62 96 SER A CA 1
ATOM 759 C C . SER A 1 96 ? 11.826 -7.346 -0.281 1.00 79.62 96 SER A C 1
ATOM 761 O O . SER A 1 96 ? 11.153 -8.358 -0.488 1.00 79.62 96 SER A O 1
ATOM 763 N N . PRO A 1 97 ? 12.572 -6.796 -1.256 1.00 79.50 97 PRO A N 1
ATOM 764 C CA . PRO A 1 97 ? 12.699 -7.384 -2.594 1.00 79.50 97 PRO A CA 1
ATOM 765 C C . PRO A 1 97 ? 13.033 -8.890 -2.639 1.00 79.50 97 PRO A C 1
ATOM 767 O O . PRO A 1 97 ? 12.361 -9.609 -3.380 1.00 79.50 97 PRO A O 1
ATOM 770 N N . PRO A 1 98 ? 13.976 -9.430 -1.834 1.00 80.00 98 PRO A N 1
ATOM 771 C CA . PRO A 1 98 ? 14.235 -10.872 -1.835 1.00 80.00 98 PRO A CA 1
ATOM 772 C C . PRO A 1 98 ? 13.066 -11.694 -1.269 1.00 80.00 98 PRO A C 1
ATOM 774 O O . PRO A 1 98 ? 12.804 -12.802 -1.734 1.00 80.00 98 PRO A O 1
ATOM 777 N N . GLU A 1 99 ? 12.317 -11.166 -0.294 1.00 76.94 99 GLU A N 1
ATOM 778 C CA . GLU A 1 99 ? 11.104 -11.828 0.203 1.00 76.94 99 GLU A CA 1
ATOM 779 C C . GLU A 1 99 ? 9.971 -11.794 -0.830 1.00 76.94 99 GLU A C 1
ATOM 781 O O . GLU A 1 99 ? 9.249 -12.782 -0.978 1.00 76.94 99 GLU A O 1
ATOM 786 N N . ALA A 1 100 ? 9.829 -10.676 -1.547 1.00 83.56 100 ALA A N 1
ATOM 787 C CA . ALA A 1 100 ? 8.870 -10.514 -2.633 1.00 83.56 100 ALA A CA 1
ATOM 788 C C . ALA A 1 100 ? 9.101 -11.559 -3.729 1.00 83.56 100 ALA A C 1
ATOM 790 O O . ALA A 1 100 ? 8.173 -12.269 -4.109 1.00 83.56 100 ALA A O 1
ATOM 791 N N . LEU A 1 101 ? 10.355 -11.721 -4.156 1.00 83.00 101 LEU A N 1
ATOM 792 C CA . LEU A 1 101 ? 10.769 -12.730 -5.126 1.00 83.00 101 LEU A CA 1
ATOM 793 C C . LEU A 1 101 ? 10.433 -14.152 -4.663 1.00 83.00 101 LEU A C 1
ATOM 795 O O . LEU A 1 101 ? 9.781 -14.908 -5.383 1.00 83.00 101 LEU A O 1
ATOM 799 N N . ALA A 1 102 ? 10.836 -14.516 -3.442 1.00 81.38 102 ALA A N 1
ATOM 800 C CA . ALA A 1 102 ? 10.623 -15.861 -2.909 1.00 81.38 102 ALA A CA 1
ATOM 801 C C . ALA A 1 102 ? 9.135 -16.247 -2.846 1.00 81.38 102 ALA A C 1
ATOM 803 O O . ALA A 1 102 ? 8.786 -17.418 -2.999 1.00 81.38 102 ALA A O 1
ATOM 804 N N . ARG A 1 103 ? 8.254 -15.271 -2.610 1.00 78.44 103 ARG A N 1
ATOM 805 C CA . ARG A 1 103 ? 6.800 -15.468 -2.571 1.00 78.44 103 ARG A CA 1
ATOM 806 C C . ARG A 1 103 ? 6.174 -15.440 -3.958 1.00 78.44 103 ARG A C 1
ATOM 808 O O . ARG A 1 103 ? 5.321 -16.275 -4.245 1.00 78.44 103 ARG A O 1
ATOM 815 N N . HIS A 1 104 ? 6.655 -14.567 -4.837 1.00 80.75 104 HIS A N 1
ATOM 816 C CA . HIS A 1 104 ? 6.238 -14.531 -6.234 1.00 80.75 104 HIS A CA 1
ATOM 817 C C . HIS A 1 104 ? 6.515 -15.864 -6.944 1.00 80.75 104 HIS A C 1
ATOM 819 O O . HIS A 1 104 ? 5.632 -16.399 -7.608 1.00 80.75 104 HIS A O 1
ATOM 825 N N . ILE A 1 105 ? 7.688 -16.471 -6.718 1.00 82.62 105 ILE A N 1
ATOM 826 C CA . ILE A 1 105 ? 8.033 -17.803 -7.254 1.00 82.62 105 ILE A CA 1
ATOM 827 C C . ILE A 1 105 ? 7.063 -18.888 -6.752 1.00 82.62 105 ILE A C 1
ATOM 829 O O . ILE A 1 105 ? 6.767 -19.840 -7.469 1.00 82.62 105 ILE A O 1
ATOM 833 N N . LYS A 1 106 ? 6.523 -18.740 -5.537 1.00 81.38 106 LYS A N 1
ATOM 834 C CA . LYS A 1 106 ? 5.507 -19.647 -4.975 1.00 81.38 106 LYS A CA 1
ATOM 835 C C . LYS A 1 106 ? 4.093 -19.387 -5.506 1.00 81.38 106 LYS A C 1
ATOM 837 O O . LYS A 1 106 ? 3.167 -20.093 -5.114 1.00 81.38 106 LYS A O 1
ATOM 842 N N . GLY A 1 107 ? 3.907 -18.382 -6.363 1.00 76.50 107 GLY A N 1
ATOM 843 C CA . GLY A 1 107 ? 2.592 -17.941 -6.832 1.00 76.50 107 GLY A CA 1
ATOM 844 C C . GLY A 1 107 ? 1.764 -17.247 -5.748 1.00 76.50 107 GLY A C 1
ATOM 845 O O . GLY A 1 107 ? 0.552 -17.086 -5.901 1.00 76.50 107 GLY A O 1
ATOM 846 N N . GLU A 1 108 ? 2.391 -16.852 -4.638 1.00 68.81 108 GLU A N 1
ATOM 847 C CA . GLU A 1 108 ? 1.720 -16.116 -3.575 1.00 68.81 108 GLU A CA 1
ATOM 848 C C . GLU A 1 108 ? 1.517 -14.659 -4.004 1.00 68.81 108 GLU A C 1
ATOM 850 O O . GLU A 1 108 ? 2.396 -14.032 -4.596 1.00 68.81 108 GLU A O 1
ATOM 855 N N . LYS A 1 109 ? 0.356 -14.099 -3.660 1.00 65.94 109 LYS A N 1
ATOM 856 C CA . LYS A 1 109 ? 0.099 -12.661 -3.771 1.00 65.94 109 LYS A CA 1
ATOM 857 C C . LYS A 1 109 ? 0.552 -11.952 -2.491 1.00 65.94 109 LYS A C 1
ATOM 859 O O . LYS A 1 109 ? 0.507 -12.560 -1.419 1.00 65.94 109 LYS A O 1
ATOM 864 N N . PRO A 1 110 ? 0.980 -10.685 -2.565 1.00 62.28 110 PRO A N 1
ATOM 865 C CA . PRO A 1 110 ? 1.471 -9.979 -1.391 1.00 62.28 110 PRO A CA 1
ATOM 866 C C . PRO A 1 110 ? 0.377 -9.720 -0.352 1.00 62.28 110 PRO A C 1
ATOM 868 O O . PRO A 1 110 ? -0.721 -9.290 -0.685 1.00 62.28 110 PRO A O 1
ATOM 871 N N . GLN A 1 111 ? 0.698 -9.961 0.924 1.00 58.78 111 GLN A N 1
ATOM 872 C CA . GLN A 1 111 ? -0.216 -9.801 2.068 1.00 58.78 111 GLN A CA 1
ATOM 873 C C . GLN A 1 111 ? 0.376 -8.852 3.124 1.00 58.78 111 GLN A C 1
ATOM 875 O O . GLN A 1 111 ? 1.516 -9.055 3.509 1.00 58.78 111 GLN A O 1
ATOM 880 N N . PRO A 1 112 ? -0.326 -7.864 3.688 1.00 54.53 112 PRO A N 1
ATOM 881 C CA . PRO A 1 112 ? 0.297 -6.886 4.594 1.00 54.53 112 PRO A CA 1
ATOM 882 C C . PRO A 1 112 ? 0.946 -7.526 5.845 1.00 54.53 112 PRO A C 1
ATOM 884 O O . PRO A 1 112 ? 0.242 -8.099 6.675 1.00 54.53 112 PRO A O 1
ATOM 887 N N . ARG A 1 113 ? 2.278 -7.405 6.023 1.00 61.56 113 ARG A N 1
ATOM 888 C CA . ARG A 1 113 ? 3.017 -8.052 7.141 1.00 61.56 113 ARG A CA 1
ATOM 889 C C . ARG A 1 113 ? 3.297 -7.138 8.334 1.00 61.56 113 ARG A C 1
ATOM 891 O O . ARG A 1 113 ? 3.158 -7.554 9.482 1.00 61.56 113 ARG A O 1
ATOM 898 N N . ILE A 1 114 ? 3.735 -5.908 8.074 1.00 53.38 114 ILE A N 1
ATOM 899 C CA . ILE A 1 114 ? 4.259 -5.004 9.118 1.00 53.38 114 ILE A CA 1
ATOM 900 C C . ILE A 1 114 ? 3.134 -4.474 10.013 1.00 53.38 114 ILE A C 1
ATOM 902 O O . ILE A 1 114 ? 3.271 -4.375 11.230 1.00 53.38 114 ILE A O 1
ATOM 906 N N . TRP A 1 115 ? 1.977 -4.218 9.413 1.00 52.84 115 TRP A N 1
ATOM 907 C CA . TRP A 1 115 ? 0.905 -3.493 10.074 1.00 52.84 115 TRP A CA 1
ATOM 908 C C . TRP A 1 115 ? 0.153 -4.322 11.122 1.00 52.84 115 TRP A C 1
ATOM 910 O O . TRP A 1 115 ? -0.246 -3.774 12.140 1.00 52.84 115 TRP A O 1
ATOM 920 N N . TRP A 1 116 ? 0.017 -5.643 10.953 1.00 51.47 116 TRP A N 1
ATOM 921 C CA . TRP A 1 116 ? -0.647 -6.484 11.961 1.00 51.47 116 TRP A CA 1
ATOM 922 C C . TRP A 1 116 ? 0.166 -6.519 13.256 1.00 51.47 116 TRP A C 1
ATOM 924 O O . TRP A 1 116 ? -0.395 -6.380 14.338 1.00 51.47 116 TRP A O 1
ATOM 934 N N . LYS A 1 117 ? 1.498 -6.614 13.162 1.00 50.94 117 LYS A N 1
ATOM 935 C CA . LYS A 1 117 ? 2.353 -6.512 14.348 1.00 50.94 117 LYS A CA 1
ATOM 936 C C . LYS A 1 117 ? 2.201 -5.147 15.012 1.00 50.94 117 LYS A C 1
ATOM 938 O O . LYS A 1 117 ? 1.920 -5.105 16.191 1.00 50.94 117 LYS A O 1
ATOM 943 N N . GLU A 1 118 ? 2.279 -4.034 14.292 1.00 52.56 118 GLU A N 1
ATOM 944 C CA . GLU A 1 118 ? 2.168 -2.706 14.924 1.00 52.56 118 GLU A CA 1
ATOM 945 C C . GLU A 1 118 ? 0.769 -2.377 15.472 1.00 52.56 118 GLU A C 1
ATOM 947 O O . GLU A 1 118 ? 0.660 -1.735 16.519 1.00 52.56 118 GLU A O 1
ATOM 952 N N . LEU A 1 119 ? -0.301 -2.821 14.804 1.00 53.12 119 LEU A N 1
ATOM 953 C CA . LEU A 1 119 ? -1.678 -2.599 15.248 1.00 53.12 119 LEU A CA 1
ATOM 954 C C . LEU A 1 119 ? -2.028 -3.458 16.471 1.00 53.12 119 LEU A C 1
ATOM 956 O O . LEU A 1 119 ? -2.702 -2.977 17.379 1.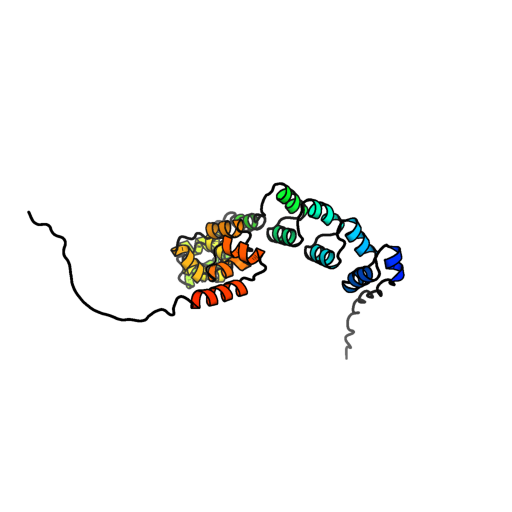00 53.12 119 LEU A O 1
ATOM 960 N N . PHE A 1 120 ? -1.553 -4.710 16.513 1.00 54.38 120 PHE A N 1
ATOM 961 C CA . PHE A 1 120 ? -1.833 -5.644 17.608 1.00 54.38 120 PHE A CA 1
ATOM 962 C C . PHE A 1 120 ? -0.780 -5.609 18.733 1.00 54.38 120 PHE A C 1
ATOM 964 O O . PHE A 1 120 ? -1.104 -5.965 19.860 1.00 54.38 120 PHE A O 1
ATOM 971 N N . SER A 1 121 ? 0.445 -5.120 18.498 1.00 52.75 121 SER A N 1
ATOM 972 C CA . SER A 1 121 ? 1.472 -4.952 19.545 1.00 52.75 121 SER A CA 1
ATOM 973 C C . SER A 1 121 ? 1.212 -3.759 20.466 1.00 52.75 121 SER A C 1
ATOM 975 O O . SER A 1 121 ? 1.698 -3.758 21.589 1.00 52.75 121 SER A O 1
ATOM 977 N N . ARG A 1 122 ? 0.397 -2.768 20.070 1.00 50.31 122 ARG A N 1
ATOM 978 C CA . ARG A 1 122 ? -0.056 -1.700 20.992 1.00 50.31 122 ARG A CA 1
ATOM 979 C C . ARG A 1 122 ? -1.045 -2.187 22.060 1.00 50.31 122 ARG A C 1
ATOM 981 O O . ARG A 1 122 ? -1.477 -1.392 22.885 1.00 50.31 122 ARG A O 1
ATOM 988 N N . HIS A 1 123 ? -1.420 -3.465 22.027 1.00 48.41 123 HIS A N 1
ATOM 989 C CA . HIS A 1 123 ? -2.458 -4.054 22.867 1.00 48.41 123 HIS A CA 1
ATOM 990 C C . HIS A 1 123 ? -1.919 -4.677 24.175 1.00 48.41 123 HIS A C 1
ATOM 992 O O . HIS A 1 123 ? -2.676 -5.330 24.899 1.00 48.41 123 HIS A O 1
ATOM 998 N N . GLU A 1 124 ? -0.624 -4.519 24.486 1.00 43.19 124 GLU A N 1
ATOM 999 C CA . GLU A 1 124 ? -0.030 -5.085 25.703 1.00 43.19 124 GLU A CA 1
ATOM 1000 C C . GLU A 1 124 ? -0.446 -4.317 26.973 1.00 43.19 124 GLU A C 1
ATOM 1002 O O . GLU A 1 124 ? -0.029 -3.189 27.218 1.00 43.19 124 GLU A O 1
ATOM 1007 N N . ALA A 1 125 ? -1.304 -4.995 27.746 1.00 46.22 125 ALA A N 1
ATOM 1008 C CA . ALA A 1 125 ? -1.656 -4.859 29.163 1.00 46.22 125 ALA A CA 1
ATOM 1009 C C . ALA A 1 125 ? -1.646 -3.449 29.790 1.00 46.22 125 ALA A C 1
ATOM 1011 O O . ALA A 1 125 ? -0.611 -2.894 30.159 1.00 46.22 125 ALA A O 1
ATOM 1012 N N . ALA A 1 126 ? -2.852 -2.932 30.048 1.00 48.75 126 ALA A N 1
ATOM 1013 C CA . ALA A 1 126 ? -3.062 -1.693 30.783 1.00 48.75 126 ALA A CA 1
ATOM 1014 C C . ALA A 1 126 ? -2.541 -1.780 32.240 1.00 48.75 126 ALA A C 1
ATOM 1016 O O . ALA A 1 126 ? -2.888 -2.721 32.961 1.00 48.75 126 ALA A O 1
ATOM 1017 N N . PRO A 1 127 ? -1.771 -0.784 32.721 1.00 51.47 127 PRO A N 1
ATOM 1018 C CA . PRO A 1 127 ? -1.418 -0.670 34.131 1.00 51.47 127 PRO A CA 1
ATOM 1019 C C . PRO A 1 127 ? -2.657 -0.377 34.996 1.00 51.47 127 PRO A C 1
ATOM 1021 O O . PRO A 1 127 ? -3.611 0.275 34.567 1.00 51.47 127 PRO A O 1
ATOM 1024 N N . SER A 1 128 ? -2.631 -0.832 36.251 1.00 56.28 128 SER A N 1
ATOM 1025 C CA . SER A 1 128 ? -3.719 -0.696 37.235 1.00 56.28 128 SER A CA 1
ATOM 1026 C C . SER A 1 128 ? -4.040 0.755 37.633 1.00 56.28 128 SER A C 1
ATOM 1028 O O . SER A 1 128 ? -5.104 1.015 38.194 1.00 56.28 128 SER A O 1
ATOM 1030 N N . GLN A 1 129 ? -3.173 1.715 37.296 1.00 62.41 129 GLN A N 1
ATOM 1031 C CA . GLN A 1 129 ? -3.425 3.153 37.401 1.00 62.41 129 GLN A CA 1
ATOM 1032 C C . GLN A 1 129 ? -3.263 3.822 36.035 1.00 62.41 129 GLN A C 1
ATOM 1034 O O . GLN A 1 129 ? -2.292 3.573 35.320 1.00 62.41 129 GLN A O 1
ATOM 1039 N N . LEU A 1 130 ? -4.219 4.687 35.679 1.00 65.12 130 LEU A N 1
ATOM 1040 C CA . LEU A 1 130 ? -4.174 5.444 34.432 1.00 65.12 130 LEU A CA 1
ATOM 1041 C C . LEU A 1 130 ? -3.029 6.467 34.476 1.00 65.12 130 LEU A C 1
ATOM 1043 O O . LEU A 1 130 ? -3.011 7.310 35.375 1.00 65.12 130 LEU A O 1
ATOM 1047 N N . PRO A 1 131 ? -2.120 6.464 33.486 1.00 78.00 131 PRO A N 1
ATOM 1048 C CA . PRO A 1 131 ? -1.156 7.542 33.318 1.00 78.00 131 PRO A CA 1
ATOM 1049 C C . PRO A 1 131 ? -1.863 8.903 33.166 1.00 78.00 131 PRO A C 1
ATOM 1051 O O . PRO A 1 131 ? -2.965 8.949 32.611 1.00 78.00 131 PRO A O 1
ATOM 1054 N N . PRO A 1 132 ? -1.237 10.031 33.552 1.00 78.31 132 PRO A N 1
ATOM 1055 C CA . PRO A 1 132 ? -1.842 11.364 33.439 1.00 78.31 132 PRO A CA 1
ATOM 1056 C C . PRO A 1 132 ? -2.377 11.694 32.034 1.00 78.31 132 PRO A C 1
ATOM 1058 O O . PRO A 1 132 ? -3.460 12.259 31.895 1.00 78.31 132 PRO A O 1
ATOM 1061 N N . ALA A 1 133 ? -1.670 11.270 30.981 1.00 78.19 133 ALA A N 1
ATOM 1062 C CA . ALA A 1 133 ? -2.107 11.439 29.592 1.00 78.19 133 ALA A CA 1
ATOM 1063 C C . ALA A 1 133 ? -3.381 10.636 29.259 1.00 78.19 133 ALA A C 1
ATOM 1065 O O . ALA A 1 133 ? -4.264 11.107 28.539 1.00 78.19 133 ALA A O 1
ATOM 1066 N N . ALA A 1 134 ? -3.503 9.433 29.819 1.00 79.81 134 ALA A N 1
ATOM 1067 C CA . ALA A 1 134 ? -4.671 8.582 29.649 1.00 79.81 134 ALA A CA 1
ATOM 1068 C C . ALA A 1 134 ? -5.880 9.132 30.428 1.00 79.81 134 ALA A C 1
ATOM 1070 O O . ALA A 1 134 ? -7.001 9.105 29.924 1.00 79.81 134 ALA A O 1
ATOM 1071 N N . ALA A 1 135 ? -5.652 9.705 31.615 1.00 83.50 135 ALA A N 1
ATOM 1072 C CA . ALA A 1 135 ? -6.682 10.400 32.387 1.00 83.50 135 ALA A CA 1
ATOM 1073 C C . ALA A 1 135 ? -7.210 11.650 31.657 1.00 83.50 135 ALA A C 1
ATOM 1075 O O . ALA A 1 135 ? -8.423 11.848 31.586 1.00 83.50 135 ALA A O 1
ATOM 1076 N N . ALA A 1 136 ? -6.326 12.445 31.043 1.00 86.62 136 ALA A N 1
ATOM 1077 C CA . ALA A 1 136 ? -6.725 13.586 30.216 1.00 86.62 136 ALA A CA 1
ATOM 1078 C C . ALA A 1 136 ? -7.570 13.145 29.006 1.00 86.62 136 ALA A C 1
ATOM 1080 O O . ALA A 1 136 ? -8.633 13.708 28.743 1.00 86.62 136 ALA A O 1
ATOM 1081 N N . SER A 1 137 ? -7.155 12.080 28.312 1.00 86.69 137 SER A N 1
ATOM 1082 C CA . SER A 1 137 ? -7.923 11.509 27.197 1.00 86.69 137 SER A CA 1
ATOM 1083 C C . SER A 1 137 ? -9.290 10.965 27.632 1.00 86.69 137 SER A C 1
ATOM 1085 O O . SER A 1 137 ? -10.286 11.173 26.937 1.00 86.69 137 SER A O 1
ATOM 1087 N N . MET A 1 138 ? -9.364 10.327 28.804 1.00 86.19 138 MET A N 1
ATOM 1088 C CA . MET A 1 138 ? -10.617 9.859 29.401 1.00 86.19 138 MET A CA 1
ATOM 1089 C C . MET A 1 138 ? -11.564 11.029 29.687 1.00 86.19 138 MET A C 1
ATOM 1091 O O . MET A 1 138 ? -12.746 10.966 29.357 1.00 86.19 138 MET A O 1
ATOM 1095 N N . GLN A 1 139 ? -11.046 12.125 30.247 1.00 88.31 139 GLN A N 1
ATOM 1096 C CA . GLN A 1 139 ? -11.837 13.317 30.545 1.00 88.31 139 GLN A CA 1
ATOM 1097 C C . GLN A 1 139 ? -12.435 13.941 29.277 1.00 88.31 139 GLN A C 1
ATOM 1099 O O . GLN A 1 139 ? -13.617 14.283 29.275 1.00 88.31 139 GLN A O 1
ATOM 1104 N N . VAL A 1 140 ? -11.663 14.023 28.189 1.00 92.50 140 VAL A N 1
ATOM 1105 C CA . VAL A 1 140 ? -12.144 14.519 26.886 1.00 92.50 140 VAL A CA 1
ATOM 1106 C C . VAL A 1 140 ? -13.299 13.665 26.352 1.00 92.50 140 VAL A C 1
ATOM 1108 O O . VAL A 1 140 ? -14.308 14.204 25.899 1.00 92.50 140 VAL A O 1
ATOM 1111 N N . LEU A 1 141 ? -13.193 12.336 26.443 1.00 90.19 141 LEU A N 1
ATOM 1112 C CA . LEU A 1 141 ? -14.245 11.419 25.993 1.00 90.19 141 LEU A CA 1
ATOM 1113 C C . LEU A 1 141 ? -15.534 11.584 26.807 1.00 90.19 141 LEU A C 1
ATOM 1115 O O . LEU A 1 141 ? -16.618 11.700 26.232 1.00 90.19 141 LEU A O 1
ATOM 1119 N N . LEU A 1 142 ? -15.419 11.659 28.134 1.00 90.44 142 LEU A N 1
ATOM 1120 C CA . LEU A 1 142 ? -16.565 11.853 29.023 1.00 90.44 142 LEU A CA 1
ATOM 1121 C C . LEU A 1 142 ? -17.240 13.215 28.799 1.00 90.44 142 LEU A C 1
ATOM 1123 O O . LEU A 1 142 ? -18.464 13.278 28.700 1.00 90.44 142 LEU A O 1
ATOM 1127 N N . GLN A 1 143 ? -16.462 14.294 28.649 1.00 91.31 143 GLN A N 1
ATOM 1128 C CA . GLN A 1 143 ? -16.989 15.629 28.327 1.00 91.31 143 GLN A CA 1
ATOM 1129 C C . GLN A 1 143 ? -17.703 15.663 26.972 1.00 91.31 143 GLN A C 1
ATOM 1131 O O . GLN A 1 143 ? -18.676 16.392 26.798 1.00 91.31 143 GLN A O 1
ATOM 1136 N N . ALA A 1 144 ? -17.258 14.846 26.018 1.00 90.00 144 ALA A N 1
ATOM 1137 C CA . ALA A 1 144 ? -17.916 14.693 24.729 1.00 90.00 144 ALA A CA 1
ATOM 1138 C C . ALA A 1 144 ? -19.196 13.831 24.779 1.00 90.00 144 ALA A C 1
ATOM 1140 O O . ALA A 1 144 ? -19.821 13.635 23.730 1.00 90.00 144 ALA A O 1
ATOM 1141 N N . GLY A 1 145 ? -19.584 13.326 25.957 1.00 90.12 145 GLY A N 1
ATOM 1142 C CA . GLY A 1 145 ? -20.775 12.500 26.174 1.00 90.12 145 GLY A CA 1
ATOM 1143 C C . GLY A 1 145 ? -20.580 11.013 25.866 1.00 90.12 145 GLY A C 1
ATOM 1144 O O . GLY A 1 145 ? -21.563 10.290 25.714 1.00 90.12 145 GLY A O 1
ATOM 1145 N N . VAL A 1 146 ? -19.337 10.540 25.738 1.00 89.88 146 VAL A N 1
ATOM 1146 C CA . VAL A 1 146 ? -19.049 9.118 25.510 1.00 89.88 146 VAL A CA 1
ATOM 1147 C C . VAL A 1 146 ? -19.245 8.341 26.819 1.00 89.88 146 VAL A C 1
ATOM 1149 O O . VAL A 1 146 ? -18.698 8.748 27.846 1.00 89.88 146 VAL A O 1
ATOM 1152 N N . PRO A 1 147 ? -19.973 7.207 26.820 1.00 90.25 147 PRO A N 1
ATOM 1153 C CA . PRO A 1 147 ? -20.124 6.374 28.011 1.00 90.25 147 PRO A CA 1
ATOM 1154 C C . PRO A 1 147 ? -18.771 5.917 28.567 1.00 90.25 147 PRO A C 1
ATOM 1156 O O . PRO A 1 147 ? -17.897 5.508 27.804 1.00 90.25 147 PRO A O 1
ATOM 1159 N N . ALA A 1 148 ? -18.616 5.902 29.894 1.00 85.75 148 ALA A N 1
ATOM 1160 C CA . ALA A 1 148 ? -17.348 5.562 30.550 1.00 85.75 148 ALA A CA 1
ATOM 1161 C C . ALA A 1 148 ? -16.789 4.187 30.140 1.00 85.75 148 ALA A C 1
ATOM 1163 O O . ALA A 1 148 ? -15.580 4.046 29.975 1.00 85.75 148 ALA A O 1
ATOM 1164 N N . ALA A 1 149 ? -17.659 3.196 29.911 1.00 83.62 149 ALA A N 1
ATOM 1165 C CA . ALA A 1 149 ? -17.257 1.877 29.423 1.00 83.62 149 ALA A CA 1
ATOM 1166 C C . ALA A 1 149 ? -16.641 1.940 28.013 1.00 83.62 149 ALA A C 1
ATOM 1168 O O . ALA A 1 149 ? -15.586 1.361 27.772 1.00 83.62 149 ALA A O 1
ATOM 1169 N N . ALA A 1 150 ? -17.254 2.693 27.094 1.00 84.25 150 ALA A N 1
ATOM 1170 C CA . ALA A 1 150 ? -16.717 2.888 25.750 1.00 84.25 150 ALA A CA 1
ATOM 1171 C C . ALA A 1 150 ? -15.425 3.714 25.787 1.00 84.25 150 ALA A C 1
ATOM 1173 O O . ALA A 1 150 ? -14.444 3.345 25.149 1.00 84.25 150 ALA A O 1
ATOM 1174 N N . ALA A 1 151 ? -15.395 4.788 26.582 1.00 86.50 151 ALA A N 1
ATOM 1175 C CA . ALA A 1 151 ? -14.205 5.611 26.757 1.00 86.50 151 ALA A CA 1
ATOM 1176 C C . ALA A 1 151 ? -13.021 4.774 27.264 1.00 86.50 151 ALA A C 1
ATOM 1178 O O . ALA A 1 151 ? -11.926 4.867 26.716 1.00 86.50 151 ALA A O 1
ATOM 1179 N N . ARG A 1 152 ? -13.263 3.880 28.231 1.00 83.06 152 ARG A N 1
ATOM 1180 C CA . ARG A 1 152 ? -12.239 2.984 28.769 1.00 83.06 152 ARG A CA 1
ATOM 1181 C C . ARG A 1 152 ? -11.631 2.074 27.700 1.00 83.06 152 ARG A C 1
ATOM 1183 O O . ARG A 1 152 ? -10.412 1.992 27.624 1.00 83.06 152 ARG A O 1
ATOM 1190 N N . MET A 1 153 ? -12.452 1.492 26.825 1.00 83.50 153 MET A N 1
ATOM 1191 C CA . MET A 1 153 ? -11.975 0.657 25.713 1.00 83.50 153 MET A CA 1
ATOM 1192 C C . MET A 1 153 ? -11.023 1.415 24.773 1.00 83.50 153 MET A C 1
ATOM 1194 O O . MET A 1 153 ? -10.020 0.861 24.325 1.00 83.50 153 MET A O 1
ATOM 1198 N N . PHE A 1 154 ? -11.307 2.687 24.473 1.00 84.81 154 PHE A N 1
ATOM 1199 C CA . PHE A 1 154 ? -10.422 3.528 23.655 1.00 84.81 154 PHE A CA 1
ATOM 1200 C C . PHE A 1 154 ? -9.095 3.826 24.364 1.00 84.81 154 PHE A C 1
ATOM 1202 O O . PHE A 1 154 ? -8.035 3.763 23.745 1.00 84.81 154 PHE A O 1
ATOM 1209 N N . ILE A 1 155 ? -9.135 4.091 25.669 1.00 85.25 155 ILE A N 1
ATOM 1210 C CA . ILE A 1 155 ? -7.923 4.321 26.459 1.00 85.25 155 ILE A CA 1
ATOM 1211 C C . ILE A 1 155 ? -7.058 3.059 26.548 1.00 85.25 155 ILE A C 1
ATOM 1213 O O . ILE A 1 155 ? -5.850 3.138 26.337 1.00 85.25 155 ILE A O 1
ATOM 1217 N N . ASP A 1 156 ? -7.669 1.899 26.789 1.00 78.44 156 ASP A N 1
ATOM 1218 C CA . ASP A 1 156 ? -6.964 0.614 26.894 1.00 78.44 156 ASP A CA 1
ATOM 1219 C C . ASP A 1 156 ? -6.314 0.186 25.567 1.00 78.44 156 ASP A C 1
ATOM 1221 O O . ASP A 1 156 ? -5.361 -0.585 25.559 1.00 78.44 156 ASP A O 1
ATOM 1225 N N . THR A 1 157 ? -6.789 0.726 24.444 1.00 74.50 157 THR A N 1
ATOM 1226 C CA . THR A 1 157 ? -6.225 0.503 23.101 1.00 74.50 157 THR A CA 1
ATOM 1227 C C . THR A 1 157 ? -5.283 1.628 22.650 1.00 74.50 157 THR A C 1
ATOM 1229 O O . THR A 1 157 ? -4.867 1.671 21.491 1.00 74.50 157 THR A O 1
ATOM 1232 N N . GLY A 1 158 ? -4.929 2.549 23.554 1.00 79.00 158 GLY A N 1
ATOM 1233 C CA . GLY A 1 158 ? -3.939 3.601 23.316 1.00 79.00 158 GLY A CA 1
ATOM 1234 C C . GLY A 1 158 ? -4.434 4.780 22.474 1.00 79.00 158 GLY A C 1
ATOM 1235 O O . GLY A 1 158 ? -3.617 5.536 21.940 1.00 79.00 158 GLY A O 1
ATOM 1236 N N . TRP A 1 159 ? -5.749 4.957 22.326 1.00 83.50 159 TRP A N 1
ATOM 1237 C CA . TRP A 1 159 ? -6.294 6.114 21.623 1.00 83.50 159 TRP A CA 1
ATOM 1238 C C . TRP A 1 159 ? -6.220 7.390 22.457 1.00 83.50 159 TRP A C 1
ATOM 1240 O O . TRP A 1 159 ? -6.448 7.391 23.666 1.00 83.50 159 TRP A O 1
ATOM 1250 N N . GLN A 1 160 ? -5.974 8.504 21.770 1.00 84.38 160 GLN A N 1
ATOM 1251 C CA . GLN A 1 160 ? -6.060 9.837 22.355 1.00 84.38 160 GLN A CA 1
ATOM 1252 C C . GLN A 1 160 ? -7.504 10.340 22.312 1.00 84.38 160 GLN A C 1
ATOM 1254 O O . GLN A 1 160 ? -8.227 10.100 21.342 1.00 84.38 160 GLN A O 1
ATOM 1259 N N . GLY A 1 161 ? -7.922 11.060 23.356 1.00 82.31 161 GLY A N 1
ATOM 1260 C CA . GLY A 1 161 ? -9.318 11.466 23.543 1.00 82.31 161 GLY A CA 1
ATOM 1261 C C . GLY A 1 161 ? -9.892 12.246 22.357 1.00 82.31 161 GLY A C 1
ATOM 1262 O O . GLY A 1 161 ? -10.994 11.947 21.909 1.00 82.31 161 GLY A O 1
ATOM 1263 N N . VAL A 1 162 ? -9.129 13.187 21.791 1.00 85.44 162 VAL A N 1
ATOM 1264 C CA . VAL A 1 162 ? -9.568 14.010 20.646 1.00 85.44 162 VAL A CA 1
ATOM 1265 C C . VAL A 1 162 ? -9.830 13.184 19.384 1.00 85.44 162 VAL A C 1
ATOM 1267 O O . VAL A 1 162 ? -10.842 13.394 18.717 1.00 85.44 162 VAL A O 1
ATOM 1270 N N . ASP A 1 163 ? -8.979 12.195 19.107 1.00 85.69 163 ASP A N 1
ATOM 1271 C CA . ASP A 1 163 ? -9.099 11.337 17.927 1.00 85.69 163 ASP A CA 1
ATOM 1272 C C . ASP A 1 163 ? -10.173 10.263 18.113 1.00 85.69 163 ASP A C 1
ATOM 1274 O O . ASP A 1 163 ? -10.790 9.836 17.143 1.00 85.69 163 ASP A O 1
ATOM 1278 N N . ALA A 1 164 ? -10.410 9.820 19.351 1.00 88.62 164 ALA A N 1
ATOM 1279 C CA . ALA A 1 164 ? -11.378 8.777 19.681 1.00 88.62 164 ALA A CA 1
ATOM 1280 C C . ALA A 1 164 ? -12.834 9.268 19.683 1.00 88.62 164 ALA A C 1
ATOM 1282 O O . ALA A 1 164 ? -13.736 8.489 19.373 1.00 88.62 164 ALA A O 1
ATOM 1283 N N . VAL A 1 165 ? -13.090 10.542 20.010 1.00 91.12 165 VAL A N 1
ATOM 1284 C CA . VAL A 1 165 ? -14.456 11.088 20.148 1.00 91.12 165 VAL A CA 1
ATOM 1285 C C . VAL A 1 165 ? -15.342 10.829 18.918 1.00 91.12 165 VAL A C 1
ATOM 1287 O O . VAL A 1 165 ? -16.462 10.341 19.106 1.00 91.12 165 VAL A O 1
ATOM 1290 N N . PRO A 1 166 ? -14.904 11.100 17.672 1.00 91.19 166 PRO A N 1
ATOM 1291 C CA . PRO A 1 166 ? -15.726 10.847 16.489 1.00 91.19 166 PRO A CA 1
ATOM 1292 C C . PRO A 1 166 ? -16.095 9.366 16.307 1.00 91.19 166 PRO A C 1
ATOM 1294 O O . PRO A 1 166 ? -17.230 9.056 15.946 1.00 91.19 166 PRO A O 1
ATOM 1297 N N . TRP A 1 167 ? -15.170 8.450 16.606 1.00 91.06 167 TRP A N 1
ATOM 1298 C CA . TRP A 1 167 ? -15.376 6.999 16.502 1.00 91.06 167 TRP A CA 1
ATOM 1299 C C . TRP A 1 167 ? -16.283 6.456 17.604 1.00 91.06 167 TRP A C 1
ATOM 1301 O O . TRP A 1 167 ? -17.181 5.656 17.342 1.00 91.06 167 TRP A O 1
ATOM 1311 N N . ALA A 1 168 ? -16.102 6.947 18.827 1.00 89.44 168 ALA A N 1
ATOM 1312 C CA . ALA A 1 168 ? -16.930 6.579 19.962 1.00 89.44 168 ALA A CA 1
ATOM 1313 C C . ALA A 1 168 ? -18.385 7.044 19.778 1.00 89.44 168 ALA A C 1
ATOM 1315 O O . ALA A 1 168 ? -19.317 6.279 20.030 1.00 89.44 168 ALA A O 1
ATOM 1316 N N . LYS A 1 169 ? -18.600 8.263 19.258 1.00 88.38 169 LYS A N 1
ATOM 1317 C CA . LYS A 1 169 ? -19.940 8.772 18.903 1.00 88.38 169 LYS A CA 1
ATOM 1318 C C . LYS A 1 169 ? -20.592 7.985 17.767 1.00 88.38 169 LYS A C 1
ATOM 1320 O O . LYS A 1 169 ? -21.809 7.833 17.751 1.00 88.38 169 LYS A O 1
ATOM 1325 N N . ALA A 1 170 ? -19.785 7.449 16.857 1.00 87.81 170 ALA A N 1
ATOM 1326 C CA . ALA A 1 170 ? -20.216 6.527 15.812 1.00 87.81 170 ALA A CA 1
ATOM 1327 C C . ALA A 1 170 ? -20.524 5.104 16.336 1.00 87.81 170 ALA A C 1
ATOM 1329 O O . ALA A 1 170 ? -20.935 4.246 15.558 1.00 87.81 170 ALA A O 1
ATOM 1330 N N . SER A 1 171 ? -20.343 4.845 17.641 1.00 87.31 171 SER A N 1
ATOM 1331 C CA . SER A 1 171 ? -20.470 3.516 18.263 1.00 87.31 171 SER A CA 1
ATOM 1332 C C . SER A 1 171 ? -19.579 2.451 17.612 1.00 87.31 171 SER A C 1
ATOM 1334 O O . SER A 1 171 ? -19.898 1.264 17.630 1.00 87.31 171 SER A O 1
ATOM 1336 N N . ILE A 1 172 ? -18.448 2.872 17.045 1.00 87.62 172 ILE A N 1
ATOM 1337 C CA . ILE A 1 172 ? -17.442 1.975 16.484 1.00 87.62 172 ILE A CA 1
ATOM 1338 C C . ILE A 1 172 ? -16.461 1.614 17.596 1.00 87.62 172 ILE A C 1
ATOM 1340 O O . ILE A 1 172 ? -15.959 2.489 18.302 1.00 87.62 172 ILE A O 1
ATOM 1344 N N . ASN A 1 173 ? -16.190 0.320 17.767 1.00 85.88 173 ASN A N 1
ATOM 1345 C CA . ASN A 1 173 ? -15.209 -0.128 18.751 1.00 85.88 173 ASN A CA 1
ATOM 1346 C C . ASN A 1 173 ? -13.785 0.300 18.328 1.00 85.88 173 ASN A C 1
ATOM 1348 O O . ASN A 1 173 ? -13.519 0.458 17.133 1.00 85.88 173 ASN A O 1
ATOM 1352 N N . PRO A 1 174 ? -12.850 0.488 19.272 1.00 82.75 174 PRO A N 1
ATOM 1353 C CA . PRO A 1 174 ? -11.519 1.018 18.969 1.00 82.75 174 PRO A CA 1
ATOM 1354 C C . PRO A 1 174 ? -10.703 0.166 17.987 1.00 82.75 174 PRO A C 1
ATOM 1356 O O . PRO A 1 174 ? -9.916 0.713 17.214 1.00 82.75 174 PRO A O 1
ATOM 1359 N N . THR A 1 175 ? -10.896 -1.155 17.977 1.00 78.88 175 THR A N 1
ATOM 1360 C CA . THR A 1 175 ? -10.209 -2.070 17.054 1.00 78.88 175 THR A CA 1
ATOM 1361 C C . THR A 1 175 ? -10.661 -1.834 15.613 1.00 78.88 175 THR A C 1
ATOM 1363 O O . THR A 1 175 ? -9.833 -1.656 14.723 1.00 78.88 175 THR A O 1
ATOM 1366 N N . GLN A 1 176 ? -11.973 -1.750 15.375 1.00 82.06 176 GLN A N 1
ATOM 1367 C CA . GLN A 1 176 ? -12.532 -1.417 14.064 1.00 82.06 176 GLN A CA 1
ATOM 1368 C C . GLN A 1 176 ? -12.218 0.026 13.664 1.00 82.06 176 GLN A C 1
ATOM 1370 O O . GLN A 1 176 ? -11.891 0.278 12.508 1.00 82.06 176 GLN A O 1
ATOM 1375 N N . ALA A 1 177 ? -12.264 0.968 14.609 1.00 85.44 177 ALA A N 1
ATOM 1376 C CA . ALA A 1 177 ? -11.904 2.362 14.367 1.00 85.44 177 ALA A CA 1
ATOM 1377 C C . ALA A 1 177 ? -10.462 2.493 13.859 1.00 85.44 177 ALA A C 1
ATOM 1379 O O . ALA A 1 177 ? -10.191 3.300 12.972 1.00 85.44 177 ALA A O 1
ATOM 1380 N N . ALA A 1 178 ? -9.542 1.673 14.381 1.00 81.19 178 ALA A N 1
ATOM 1381 C CA . ALA A 1 178 ? -8.143 1.705 13.971 1.00 81.19 178 ALA A CA 1
ATOM 1382 C C . ALA A 1 178 ? -8.003 1.235 12.523 1.00 81.19 178 ALA A C 1
ATOM 1384 O O . ALA A 1 178 ? -7.361 1.902 11.720 1.00 81.19 178 ALA A O 1
ATOM 1385 N N . VAL A 1 179 ? -8.683 0.143 12.172 1.00 78.69 179 VAL A N 1
ATOM 1386 C CA . VAL A 1 179 ? -8.733 -0.370 10.800 1.00 78.69 179 VAL A CA 1
ATOM 1387 C C . VAL A 1 179 ? -9.337 0.663 9.845 1.00 78.69 179 VAL A C 1
ATOM 1389 O O . VAL A 1 179 ? -8.742 0.971 8.817 1.00 78.69 179 VAL A O 1
ATOM 1392 N N . TYR A 1 180 ? -10.495 1.238 10.181 1.00 84.56 180 TYR A N 1
ATOM 1393 C CA . TYR A 1 180 ? -11.171 2.205 9.317 1.00 84.56 180 TYR A CA 1
ATOM 1394 C C . TYR A 1 180 ? -10.358 3.483 9.106 1.00 84.56 180 TYR A C 1
ATOM 1396 O O . TYR A 1 180 ? -10.257 3.953 7.974 1.00 84.56 180 TYR A O 1
ATOM 1404 N N . ARG A 1 181 ? -9.725 4.011 10.161 1.00 82.62 181 ARG A N 1
ATOM 1405 C CA . ARG A 1 181 ? -8.839 5.178 10.057 1.00 82.62 181 ARG A CA 1
ATOM 1406 C C . ARG A 1 181 ? -7.687 4.926 9.084 1.00 82.62 181 ARG A C 1
ATOM 1408 O O . ARG A 1 181 ? -7.363 5.796 8.286 1.00 82.62 181 ARG A O 1
ATOM 1415 N N . GLU A 1 182 ? -7.094 3.738 9.127 1.00 73.44 182 GLU A N 1
ATOM 1416 C CA . GLU A 1 182 ? -5.981 3.361 8.246 1.00 73.44 182 GLU A CA 1
ATOM 1417 C C . GLU A 1 182 ? -6.415 3.133 6.794 1.00 73.44 182 GLU A C 1
ATOM 1419 O O . GLU A 1 182 ? -5.628 3.347 5.873 1.00 73.44 182 GLU A O 1
ATOM 1424 N N . LEU A 1 183 ? -7.673 2.742 6.579 1.00 77.50 183 LEU A N 1
ATOM 1425 C CA . LEU A 1 183 ? -8.291 2.694 5.254 1.00 77.50 183 LEU A CA 1
ATOM 1426 C C . LEU A 1 183 ? -8.669 4.083 4.710 1.00 77.50 183 LEU A C 1
ATOM 1428 O O . LEU A 1 183 ? -9.117 4.181 3.571 1.00 77.50 183 LEU A O 1
ATOM 1432 N N . GLY A 1 184 ? -8.535 5.145 5.514 1.00 83.56 184 GLY A N 1
ATOM 1433 C CA . GLY A 1 184 ? -8.991 6.497 5.176 1.00 83.56 184 GLY A CA 1
ATOM 1434 C C . GLY A 1 184 ? -10.508 6.691 5.284 1.00 83.56 184 GLY A C 1
ATOM 1435 O O . GLY A 1 184 ? -11.028 7.721 4.858 1.00 83.56 184 GLY A O 1
ATOM 1436 N N . ILE A 1 185 ? -11.223 5.717 5.853 1.00 85.56 185 ILE A N 1
ATOM 1437 C CA . ILE A 1 185 ? -12.678 5.751 6.012 1.00 85.56 185 ILE A CA 1
ATOM 1438 C C . ILE A 1 185 ? -13.021 6.676 7.179 1.00 85.56 185 ILE A C 1
ATOM 1440 O O . ILE A 1 185 ? -12.452 6.568 8.266 1.00 85.56 185 ILE A O 1
ATOM 1444 N N . GLN A 1 186 ? -13.973 7.584 6.970 1.00 88.06 186 GLN A N 1
ATOM 1445 C CA . GLN A 1 186 ? -14.396 8.527 8.007 1.00 88.06 186 GLN A CA 1
ATOM 1446 C C . GLN A 1 186 ? -15.391 7.880 8.991 1.00 88.06 186 GLN A C 1
ATOM 1448 O O . GLN A 1 186 ? -16.146 6.986 8.601 1.00 88.06 186 GLN A O 1
ATOM 1453 N N . PRO A 1 187 ? -15.504 8.353 10.249 1.00 87.62 187 PRO A N 1
ATOM 1454 C CA . PRO A 1 187 ? -16.404 7.763 11.252 1.00 87.62 187 PRO A CA 1
ATOM 1455 C C . PRO A 1 187 ? -17.874 7.655 10.804 1.00 87.62 187 PRO A C 1
ATOM 1457 O O . PRO A 1 187 ? -18.564 6.673 11.094 1.00 87.62 187 PRO A O 1
ATOM 1460 N N . GLY A 1 188 ? -18.364 8.649 10.053 1.00 84.94 188 GLY A N 1
ATOM 1461 C CA . GLY A 1 188 ? -19.725 8.642 9.506 1.00 84.94 188 GLY A CA 1
ATOM 1462 C C . GLY A 1 188 ? -19.947 7.563 8.440 1.00 84.94 188 GLY A C 1
ATOM 1463 O O . GLY A 1 188 ? -21.019 6.962 8.385 1.00 84.94 188 GLY A O 1
ATOM 1464 N N . GLU A 1 189 ? -18.931 7.275 7.627 1.00 84.94 189 GLU A N 1
ATOM 1465 C CA . GLU A 1 189 ? -18.955 6.201 6.627 1.00 84.94 189 GLU A CA 1
ATOM 1466 C C . GLU A 1 189 ? -18.800 4.835 7.289 1.00 84.94 189 GLU A C 1
ATOM 1468 O O . GLU A 1 189 ? -19.576 3.927 7.002 1.00 84.94 189 GLU A O 1
ATOM 1473 N N . ALA A 1 190 ? -17.889 4.717 8.257 1.00 86.38 190 ALA A N 1
ATOM 1474 C CA . ALA A 1 190 ? -17.717 3.515 9.063 1.00 86.38 190 ALA A CA 1
ATOM 1475 C C . ALA A 1 190 ? -19.017 3.103 9.765 1.00 86.38 190 ALA A C 1
ATOM 1477 O O . ALA A 1 190 ? -19.358 1.924 9.787 1.00 86.38 190 ALA A O 1
ATOM 1478 N N . THR A 1 191 ? -19.800 4.069 10.260 1.00 86.44 191 THR A N 1
ATOM 1479 C CA . THR A 1 191 ? -21.132 3.801 10.831 1.00 86.44 191 THR A CA 1
ATOM 1480 C C . THR A 1 191 ? -22.069 3.166 9.804 1.00 86.44 191 THR A C 1
ATOM 1482 O O . THR A 1 191 ? -22.804 2.232 10.124 1.00 86.44 191 THR A O 1
ATOM 1485 N N . ARG A 1 192 ? -22.075 3.671 8.563 1.00 84.50 192 ARG A N 1
ATOM 1486 C CA . ARG A 1 192 ? -22.913 3.122 7.486 1.00 84.50 192 ARG A CA 1
ATOM 1487 C C . ARG A 1 192 ? -22.468 1.709 7.120 1.00 84.50 192 ARG A C 1
ATOM 1489 O O . ARG A 1 192 ? -23.321 0.842 6.962 1.00 84.50 192 ARG A O 1
ATOM 1496 N N . LEU A 1 193 ? -21.159 1.474 7.044 1.00 84.00 193 LEU A N 1
ATOM 1497 C CA . LEU A 1 193 ? -20.583 0.169 6.718 1.00 84.00 193 LEU A CA 1
ATOM 1498 C C . LEU A 1 193 ? -20.860 -0.868 7.804 1.00 84.00 193 LEU A C 1
ATOM 1500 O O . LEU A 1 193 ? -21.368 -1.944 7.494 1.00 84.00 193 LEU A O 1
ATOM 1504 N N . ALA A 1 194 ? -20.654 -0.503 9.070 1.00 81.62 194 ALA A N 1
ATOM 1505 C CA . ALA A 1 194 ? -20.970 -1.356 10.208 1.00 81.62 194 ALA A CA 1
ATOM 1506 C C . ALA A 1 194 ? -22.468 -1.710 10.257 1.00 81.62 194 ALA A C 1
ATOM 1508 O O . ALA A 1 194 ? -22.822 -2.870 10.452 1.00 81.62 194 ALA A O 1
ATOM 1509 N N . LYS A 1 195 ? -23.364 -0.741 10.004 1.00 81.75 195 LYS A N 1
ATOM 1510 C CA . LYS A 1 195 ? -24.819 -0.989 9.916 1.00 81.75 195 LYS A CA 1
ATOM 1511 C C . LYS A 1 195 ? -25.213 -1.879 8.738 1.00 81.75 195 LYS A C 1
ATOM 1513 O O . LYS A 1 195 ? -26.189 -2.612 8.841 1.00 81.75 195 LYS A O 1
ATOM 1518 N N . ALA A 1 196 ? -24.469 -1.817 7.638 1.00 78.94 196 ALA A N 1
ATOM 1519 C CA . ALA A 1 196 ? -24.651 -2.688 6.482 1.00 78.94 196 ALA A CA 1
ATOM 1520 C C . ALA A 1 196 ? -24.030 -4.089 6.676 1.00 78.94 196 ALA A C 1
ATOM 1522 O O . ALA A 1 196 ? -24.056 -4.895 5.751 1.00 78.94 196 ALA A O 1
ATOM 1523 N N . GLY A 1 197 ? -23.494 -4.394 7.866 1.00 78.69 197 GLY A N 1
ATOM 1524 C CA . GLY A 1 197 ? -22.917 -5.698 8.200 1.00 78.69 197 GLY A CA 1
ATOM 1525 C C . GLY A 1 197 ? -21.493 -5.901 7.685 1.00 78.69 197 GLY A C 1
ATOM 1526 O O . GLY A 1 197 ? -20.955 -7.001 7.797 1.00 78.69 197 GLY A O 1
ATOM 1527 N N . TYR A 1 198 ? -20.866 -4.860 7.137 1.00 75.25 198 TYR A N 1
ATOM 1528 C CA . TYR A 1 198 ? -19.471 -4.933 6.739 1.00 75.25 198 TYR A CA 1
ATOM 1529 C C . TYR A 1 198 ? -18.576 -4.690 7.952 1.00 75.25 198 TYR A C 1
ATOM 1531 O O . TYR A 1 198 ? -18.527 -3.594 8.511 1.00 75.25 198 TYR A O 1
ATOM 1539 N N . ASP A 1 199 ? -17.867 -5.737 8.360 1.00 79.75 199 ASP A N 1
ATOM 1540 C CA . ASP A 1 199 ? -16.837 -5.649 9.383 1.00 79.75 199 ASP A CA 1
ATOM 1541 C C . ASP A 1 199 ? -15.546 -5.048 8.807 1.00 79.75 199 ASP A C 1
ATOM 1543 O O . ASP A 1 199 ? -15.147 -5.357 7.681 1.00 79.75 199 ASP A O 1
ATOM 1547 N N . ALA A 1 200 ? -14.877 -4.209 9.601 1.00 77.69 200 ALA A N 1
ATOM 1548 C CA . ALA A 1 200 ? -13.692 -3.478 9.172 1.00 77.69 200 ALA A CA 1
ATOM 1549 C C . ALA A 1 200 ? -12.587 -4.431 8.706 1.00 77.69 200 ALA A C 1
ATOM 1551 O O . ALA A 1 200 ? -12.036 -4.226 7.632 1.00 77.69 200 ALA A O 1
ATOM 1552 N N . LEU A 1 201 ? -12.310 -5.505 9.460 1.00 71.19 201 LEU A N 1
ATOM 1553 C CA . LEU A 1 201 ? -11.295 -6.504 9.106 1.00 71.19 201 LEU A CA 1
ATOM 1554 C C . LEU A 1 201 ? -11.701 -7.315 7.869 1.00 71.19 201 LEU A C 1
ATOM 1556 O O . LEU A 1 201 ? -10.850 -7.722 7.081 1.00 71.19 201 LEU A O 1
ATOM 1560 N N . SER A 1 202 ? -13.000 -7.530 7.672 1.00 76.81 202 SER A N 1
ATOM 1561 C CA . SER A 1 202 ? -13.530 -8.231 6.501 1.00 76.81 202 SER A CA 1
ATOM 1562 C C . SER A 1 202 ? -13.422 -7.402 5.217 1.00 76.81 202 SER A C 1
ATOM 1564 O O . SER A 1 202 ? -12.975 -7.932 4.198 1.00 76.81 202 SER A O 1
ATOM 1566 N N . ILE A 1 203 ? -13.766 -6.108 5.259 1.00 78.12 203 ILE A N 1
ATOM 1567 C CA . ILE A 1 203 ? -13.522 -5.157 4.154 1.00 78.12 203 ILE A CA 1
ATOM 1568 C C . ILE A 1 203 ? -12.033 -5.156 3.842 1.00 78.12 203 ILE A C 1
ATOM 1570 O O . ILE A 1 203 ? -11.596 -5.420 2.731 1.00 78.12 203 ILE A O 1
ATOM 1574 N N . LEU A 1 204 ? -11.245 -4.923 4.871 1.00 74.19 204 LEU A N 1
ATOM 1575 C CA . LEU A 1 204 ? -9.812 -4.845 4.791 1.00 74.19 204 LEU A CA 1
ATOM 1576 C C . LEU A 1 204 ? -9.193 -6.082 4.101 1.00 74.19 204 LEU A C 1
ATOM 1578 O O . LEU A 1 204 ? -8.468 -5.942 3.121 1.00 74.19 204 LEU A O 1
ATOM 1582 N N . ARG A 1 205 ? -9.552 -7.294 4.546 1.00 72.00 205 ARG A N 1
ATOM 1583 C CA . ARG A 1 205 ? -9.113 -8.561 3.940 1.00 72.00 205 ARG A CA 1
ATOM 1584 C C . ARG A 1 205 ? -9.551 -8.691 2.482 1.00 72.00 205 ARG A C 1
ATOM 1586 O O . ARG A 1 205 ? -8.727 -8.988 1.633 1.00 72.00 205 ARG A O 1
ATOM 1593 N N . THR A 1 206 ? -10.827 -8.454 2.184 1.00 78.25 206 THR A N 1
ATOM 1594 C CA . THR A 1 206 ? -11.371 -8.650 0.825 1.00 78.25 206 THR A CA 1
ATOM 1595 C C . THR A 1 206 ? -10.779 -7.685 -0.199 1.00 78.25 206 THR A C 1
ATOM 1597 O O . THR A 1 206 ? -10.494 -8.077 -1.328 1.00 78.25 206 THR A O 1
ATOM 1600 N N . TRP A 1 207 ? -10.556 -6.431 0.190 1.00 77.31 207 TRP A N 1
ATOM 1601 C CA . TRP A 1 207 ? -9.909 -5.434 -0.658 1.00 77.31 207 TRP A CA 1
ATOM 1602 C C . TRP A 1 207 ? -8.410 -5.700 -0.828 1.00 77.31 207 TRP A C 1
ATOM 1604 O O . TRP A 1 207 ? -7.865 -5.472 -1.911 1.00 77.31 207 TRP A O 1
ATOM 1614 N N . TRP A 1 208 ? -7.762 -6.269 0.190 1.00 72.44 208 TRP A N 1
ATOM 1615 C CA . TRP A 1 208 ? -6.375 -6.712 0.081 1.00 72.44 208 TRP A CA 1
ATOM 1616 C C . TRP A 1 208 ? -6.175 -7.973 -0.742 1.00 72.44 208 TRP A C 1
ATOM 1618 O O . TRP A 1 208 ? -5.242 -8.003 -1.538 1.00 72.44 208 TRP A O 1
ATOM 1628 N N . ASP A 1 209 ? -7.056 -8.965 -0.642 1.00 65.75 209 ASP A N 1
ATOM 1629 C CA . ASP A 1 209 ? -7.033 -10.136 -1.529 1.00 65.75 209 ASP A CA 1
ATOM 1630 C C . ASP A 1 209 ? -7.204 -9.715 -3.006 1.00 65.75 209 ASP A C 1
ATOM 1632 O O . ASP A 1 209 ? -6.706 -10.375 -3.923 1.00 65.75 209 ASP A O 1
ATOM 1636 N N . GLY A 1 210 ? -7.862 -8.570 -3.233 1.00 68.25 210 GLY A N 1
ATOM 1637 C CA . GLY A 1 210 ? -7.967 -7.895 -4.527 1.00 68.25 210 GLY A CA 1
ATOM 1638 C C . GLY A 1 210 ? -6.727 -7.097 -4.963 1.00 68.25 210 GLY A C 1
ATOM 1639 O O . GLY A 1 210 ? -6.700 -6.625 -6.095 1.00 68.25 210 GLY A O 1
ATOM 1640 N N . GLY A 1 211 ? -5.700 -6.940 -4.122 1.00 68.69 211 GLY A N 1
ATOM 1641 C CA . GLY A 1 211 ? -4.473 -6.197 -4.447 1.00 68.69 211 GLY A CA 1
ATOM 1642 C C . GLY A 1 211 ? -4.617 -4.668 -4.409 1.00 68.69 211 GLY A C 1
ATOM 1643 O O . GLY A 1 211 ? -3.839 -3.958 -5.049 1.00 68.69 211 GLY A O 1
ATOM 1644 N N . ILE A 1 212 ? -5.611 -4.136 -3.689 1.00 75.19 212 ILE A N 1
ATOM 1645 C CA . ILE A 1 212 ? -5.861 -2.688 -3.613 1.00 75.19 212 ILE A CA 1
ATOM 1646 C C . ILE A 1 212 ? -5.063 -2.051 -2.461 1.00 75.19 212 ILE A C 1
ATOM 1648 O O . ILE A 1 212 ? -5.151 -2.529 -1.326 1.00 75.19 212 ILE A O 1
ATOM 1652 N N . PRO A 1 213 ? -4.304 -0.960 -2.702 1.00 72.06 213 PRO A N 1
ATOM 1653 C CA . PRO A 1 213 ? -3.631 -0.219 -1.637 1.00 72.06 213 PRO A CA 1
ATOM 1654 C C . PRO A 1 213 ? -4.625 0.377 -0.634 1.00 72.06 213 PRO A C 1
ATOM 1656 O O . PRO A 1 213 ? -5.653 0.931 -1.019 1.00 72.06 213 PRO A O 1
ATOM 1659 N N . ARG A 1 214 ? -4.284 0.342 0.661 1.00 69.81 214 ARG A N 1
ATOM 1660 C CA . ARG A 1 214 ? -5.153 0.805 1.764 1.00 69.81 214 ARG A CA 1
ATOM 1661 C C . ARG A 1 214 ? -5.650 2.243 1.615 1.00 69.81 214 ARG A C 1
ATOM 1663 O O . ARG A 1 214 ? -6.790 2.530 1.950 1.00 69.81 214 ARG A O 1
ATOM 1670 N N . THR A 1 215 ? -4.798 3.119 1.088 1.00 70.12 215 THR A N 1
ATOM 1671 C CA . THR A 1 215 ? -5.079 4.547 0.896 1.00 70.12 215 THR A CA 1
ATOM 1672 C C . THR A 1 215 ? -6.156 4.786 -0.154 1.00 70.12 215 THR A C 1
ATOM 1674 O O . THR A 1 215 ? -6.802 5.828 -0.142 1.00 70.12 215 THR A O 1
ATOM 1677 N N . GLU A 1 216 ? -6.373 3.825 -1.049 1.00 75.94 216 GLU A N 1
ATOM 1678 C CA . GLU A 1 216 ? -7.373 3.920 -2.104 1.00 75.94 216 GLU A CA 1
ATOM 1679 C C . GLU A 1 216 ? -8.679 3.212 -1.746 1.00 75.94 216 GLU A C 1
ATOM 1681 O O . GLU A 1 216 ? -9.695 3.470 -2.388 1.00 75.94 216 GLU A O 1
ATOM 1686 N N . VAL A 1 217 ? -8.686 2.340 -0.730 1.00 82.06 217 VAL A N 1
ATOM 1687 C CA . VAL A 1 217 ? -9.868 1.546 -0.361 1.00 82.06 217 VAL A CA 1
ATOM 1688 C C . VAL A 1 217 ? -11.057 2.449 -0.054 1.00 82.06 217 VAL A C 1
ATOM 1690 O O . VAL A 1 217 ? -12.124 2.218 -0.612 1.00 82.06 217 VAL A O 1
ATOM 1693 N N . ALA A 1 218 ? -10.891 3.504 0.755 1.00 80.19 218 ALA A N 1
ATOM 1694 C CA . ALA A 1 218 ? -11.977 4.451 1.025 1.00 80.19 218 ALA A CA 1
ATOM 1695 C C . ALA A 1 218 ? -12.521 5.105 -0.252 1.00 80.19 218 ALA A C 1
ATOM 1697 O O . ALA A 1 218 ? -13.733 5.230 -0.410 1.00 80.19 218 ALA A O 1
ATOM 1698 N N . ALA A 1 219 ? -11.644 5.483 -1.183 1.00 81.19 219 ALA A N 1
ATOM 1699 C CA . ALA A 1 219 ? -12.043 6.154 -2.413 1.00 81.19 219 ALA A CA 1
ATOM 1700 C C . ALA A 1 219 ? -12.798 5.203 -3.361 1.00 81.19 219 ALA A C 1
ATOM 1702 O O . ALA A 1 219 ? -13.866 5.549 -3.867 1.00 81.19 219 ALA A O 1
ATOM 1703 N N . TRP A 1 220 ? -12.302 3.977 -3.551 1.00 83.50 220 TRP A N 1
ATOM 1704 C CA . TRP A 1 220 ? -12.976 2.959 -4.361 1.00 83.50 220 TRP A CA 1
ATOM 1705 C C . TRP A 1 220 ? -14.310 2.519 -3.753 1.00 83.50 220 TRP A C 1
ATOM 1707 O O . TRP A 1 220 ? -15.314 2.406 -4.461 1.00 83.50 220 TRP A O 1
ATOM 1717 N N . LEU A 1 221 ? -14.333 2.303 -2.439 1.00 81.94 221 LEU A N 1
ATOM 1718 C CA . LEU A 1 221 ? -15.520 1.897 -1.700 1.00 81.94 221 LEU A CA 1
ATOM 1719 C C . LEU A 1 221 ? -16.567 3.021 -1.675 1.00 81.94 221 LEU A C 1
ATOM 1721 O O . LEU A 1 221 ? -17.747 2.761 -1.906 1.00 81.94 221 LEU A O 1
ATOM 1725 N N . GLY A 1 222 ? -16.144 4.276 -1.494 1.00 78.88 222 GLY A N 1
ATOM 1726 C CA . GLY A 1 222 ? -16.999 5.461 -1.603 1.00 78.88 222 GLY A CA 1
ATOM 1727 C C . GLY A 1 222 ? -17.577 5.659 -3.009 1.00 78.88 222 GLY A C 1
ATOM 1728 O O . GLY A 1 222 ? -18.721 6.087 -3.152 1.00 78.88 222 GLY A O 1
ATOM 1729 N N . ALA A 1 223 ? -16.836 5.263 -4.047 1.00 82.06 223 ALA A N 1
ATOM 1730 C CA . ALA A 1 223 ? -17.306 5.225 -5.433 1.00 82.06 223 ALA A CA 1
ATOM 1731 C C . ALA A 1 223 ? -18.141 3.966 -5.777 1.00 82.06 223 ALA A C 1
ATOM 1733 O O . ALA A 1 223 ? -18.547 3.777 -6.929 1.00 82.06 223 ALA A O 1
ATOM 1734 N N . GLY A 1 224 ? -18.412 3.100 -4.793 1.00 81.56 224 GLY A N 1
ATOM 1735 C CA . GLY A 1 224 ? -19.264 1.919 -4.934 1.00 81.56 224 GLY A CA 1
ATOM 1736 C C . GLY A 1 224 ? -18.648 0.785 -5.753 1.00 81.56 224 GLY A C 1
ATOM 1737 O O . GLY A 1 224 ? -19.384 -0.017 -6.325 1.00 81.56 224 GLY A O 1
ATOM 1738 N N . PHE A 1 225 ? -17.321 0.732 -5.874 1.00 83.62 225 PHE A N 1
ATOM 1739 C CA . PHE A 1 225 ? -16.626 -0.372 -6.536 1.00 83.62 225 PHE A CA 1
ATOM 1740 C C . PHE A 1 225 ? -16.507 -1.586 -5.623 1.00 83.62 225 PHE A C 1
ATOM 1742 O O . PHE A 1 225 ? -16.458 -1.462 -4.402 1.00 83.62 225 PHE A O 1
ATOM 1749 N N . THR A 1 226 ? -16.449 -2.769 -6.228 1.00 84.44 226 THR A N 1
ATOM 1750 C CA . THR A 1 226 ? -16.009 -3.986 -5.533 1.00 84.44 226 THR A CA 1
ATOM 1751 C C . THR A 1 226 ? -14.483 -4.136 -5.636 1.00 84.44 226 THR A C 1
ATOM 1753 O O . THR A 1 226 ? -13.881 -3.562 -6.549 1.00 84.44 226 THR A O 1
ATOM 1756 N N . PRO A 1 227 ? -13.838 -4.946 -4.771 1.00 79.38 227 PRO A N 1
ATOM 1757 C CA . PRO A 1 227 ? -12.404 -5.227 -4.874 1.00 79.38 227 PRO A CA 1
ATOM 1758 C C . PRO A 1 227 ? -11.964 -5.699 -6.263 1.00 79.38 227 PRO A C 1
ATOM 1760 O O . PRO A 1 227 ? -10.935 -5.265 -6.769 1.00 79.38 227 PRO A O 1
ATOM 1763 N N . ALA A 1 228 ? -12.760 -6.565 -6.901 1.00 75.88 228 ALA A N 1
ATOM 1764 C CA . ALA A 1 228 ? -12.441 -7.126 -8.210 1.00 75.88 228 ALA A CA 1
ATOM 1765 C C . ALA A 1 228 ? -12.506 -6.068 -9.322 1.00 75.88 228 ALA A C 1
ATOM 1767 O O . ALA A 1 228 ? -11.630 -6.019 -10.184 1.00 75.88 228 ALA A O 1
ATOM 1768 N N . GLU A 1 229 ? -13.507 -5.187 -9.279 1.00 80.75 229 GLU A N 1
ATOM 1769 C CA . GLU A 1 229 ? -13.632 -4.087 -10.240 1.00 80.75 229 GLU A CA 1
ATOM 1770 C C . GLU A 1 229 ? -12.512 -3.057 -10.067 1.00 80.75 229 GLU A C 1
ATOM 1772 O O . GLU A 1 229 ? -11.949 -2.589 -11.055 1.00 80.75 229 GLU A O 1
ATOM 1777 N N . ALA A 1 230 ? -12.161 -2.727 -8.820 1.00 83.19 230 ALA A N 1
ATOM 1778 C CA . ALA A 1 230 ? -11.041 -1.841 -8.527 1.00 83.19 230 ALA A CA 1
ATOM 1779 C C . ALA A 1 230 ? -9.716 -2.448 -9.015 1.00 83.19 230 ALA A C 1
ATOM 1781 O O . ALA A 1 230 ? -8.890 -1.748 -9.601 1.00 83.19 230 ALA A O 1
ATOM 1782 N N . ALA A 1 231 ? -9.531 -3.761 -8.846 1.00 75.75 231 ALA A N 1
ATOM 1783 C CA . ALA A 1 231 ? -8.331 -4.457 -9.299 1.00 75.75 231 ALA A CA 1
ATOM 1784 C C . ALA A 1 231 ? -8.228 -4.408 -10.824 1.00 75.75 231 ALA A C 1
ATOM 1786 O O . ALA A 1 231 ? -7.188 -4.041 -11.370 1.00 75.75 231 ALA A O 1
ATOM 1787 N N . GLN A 1 232 ? -9.334 -4.684 -11.517 1.00 74.88 232 GLN A N 1
ATOM 1788 C CA . GLN A 1 232 ? -9.405 -4.597 -12.970 1.00 74.88 232 GLN A CA 1
ATOM 1789 C C . GLN A 1 232 ? -9.114 -3.173 -13.467 1.00 74.88 232 GLN A C 1
ATOM 1791 O O . GLN A 1 232 ? -8.271 -3.000 -14.346 1.00 74.88 232 GLN A O 1
ATOM 1796 N N . ALA A 1 233 ? -9.727 -2.149 -12.868 1.00 78.75 233 ALA A N 1
ATOM 1797 C CA . ALA A 1 233 ? -9.480 -0.753 -13.227 1.00 78.75 233 ALA A CA 1
ATOM 1798 C C . ALA A 1 233 ? -8.005 -0.353 -13.034 1.00 78.75 233 ALA A C 1
ATOM 1800 O O . ALA A 1 233 ? -7.423 0.341 -13.869 1.00 78.75 233 ALA A O 1
ATOM 1801 N N . ARG A 1 234 ? -7.351 -0.858 -11.982 1.00 75.12 234 ARG A N 1
ATOM 1802 C CA . ARG A 1 234 ? -5.912 -0.650 -11.772 1.00 75.12 234 ARG A CA 1
ATOM 1803 C C . ARG A 1 234 ? -5.056 -1.363 -12.815 1.00 75.12 234 ARG A C 1
ATOM 1805 O O . ARG A 1 234 ? -4.082 -0.776 -13.286 1.00 75.12 234 ARG A O 1
ATOM 1812 N N . THR A 1 235 ? -5.414 -2.582 -13.228 1.00 70.38 235 THR A N 1
ATOM 1813 C CA . THR A 1 235 ? -4.685 -3.284 -14.305 1.00 70.38 235 THR A CA 1
ATOM 1814 C C . THR A 1 235 ? -4.774 -2.556 -15.645 1.00 70.38 235 THR A C 1
ATOM 1816 O O . THR A 1 235 ? -3.816 -2.577 -16.413 1.00 70.38 235 THR A O 1
ATOM 1819 N N . THR A 1 236 ? -5.870 -1.834 -15.900 1.00 73.00 236 THR A N 1
ATOM 1820 C CA . THR A 1 236 ? -6.039 -0.995 -17.096 1.00 73.00 236 THR A CA 1
ATOM 1821 C C . THR A 1 236 ? -5.422 0.400 -16.953 1.00 73.00 236 THR A C 1
ATOM 1823 O O . THR A 1 236 ? -5.561 1.225 -17.854 1.00 73.00 236 THR A O 1
ATOM 1826 N N . GLY A 1 237 ? -4.732 0.684 -15.840 1.00 74.31 237 GLY A N 1
ATOM 1827 C CA . GLY A 1 237 ? -4.095 1.976 -15.572 1.00 74.31 237 GLY A CA 1
ATOM 1828 C C . GLY A 1 237 ? -5.075 3.105 -15.243 1.00 74.31 237 GLY A C 1
ATOM 1829 O O . GLY A 1 237 ? -4.703 4.273 -15.320 1.00 74.31 237 GLY A O 1
ATOM 1830 N N . THR A 1 238 ? -6.320 2.778 -14.900 1.00 77.44 238 THR A N 1
ATOM 1831 C CA . THR A 1 238 ? -7.368 3.745 -14.568 1.00 77.44 238 THR A CA 1
ATOM 1832 C C . THR A 1 238 ? -7.281 4.122 -13.091 1.00 77.44 238 THR A C 1
ATOM 1834 O O . THR A 1 238 ? -7.310 3.254 -12.217 1.00 77.44 238 THR A O 1
ATOM 1837 N N . SER A 1 239 ? -7.180 5.421 -12.801 1.00 79.12 239 SER A N 1
ATOM 1838 C CA . SER A 1 239 ? -7.201 5.912 -11.418 1.00 79.12 239 SER A CA 1
ATOM 1839 C C . SER A 1 239 ? -8.605 5.833 -10.809 1.00 79.12 239 SER A C 1
ATOM 1841 O O . SER A 1 239 ? -9.603 5.753 -11.531 1.00 79.12 239 SER A O 1
ATOM 1843 N N . VAL A 1 240 ? -8.698 5.910 -9.476 1.00 78.88 240 VAL A N 1
ATOM 1844 C CA . VAL A 1 240 ? -9.991 5.904 -8.766 1.00 78.88 240 VAL A CA 1
ATOM 1845 C C . VAL A 1 240 ? -10.906 7.017 -9.271 1.00 78.88 240 VAL A C 1
ATOM 1847 O O . VAL A 1 240 ? -12.081 6.785 -9.540 1.00 78.88 240 VAL A O 1
ATOM 1850 N N . GLU A 1 241 ? -10.354 8.217 -9.451 1.00 78.25 241 GLU A N 1
ATOM 1851 C CA . GLU A 1 241 ? -11.092 9.389 -9.925 1.00 78.25 241 GLU A CA 1
ATOM 1852 C C . GLU A 1 241 ? -11.632 9.176 -11.341 1.00 78.25 241 GLU A C 1
ATOM 1854 O O . GLU A 1 241 ? -12.806 9.428 -11.607 1.00 78.25 241 GLU A O 1
ATOM 1859 N N . GLN A 1 242 ? -10.804 8.643 -12.242 1.00 77.56 242 GLN A N 1
ATOM 1860 C CA . GLN A 1 242 ? -11.209 8.349 -13.616 1.00 77.56 242 GLN A CA 1
ATOM 1861 C C . GLN A 1 242 ? -12.306 7.281 -13.658 1.00 77.56 242 GLN A C 1
ATOM 1863 O O . GLN A 1 242 ? -13.303 7.445 -14.360 1.00 77.56 242 GLN A O 1
ATOM 1868 N N . ALA A 1 243 ? -12.167 6.209 -12.877 1.00 80.88 243 ALA A N 1
ATOM 1869 C CA . ALA A 1 243 ? -13.165 5.149 -12.807 1.00 80.88 243 ALA A CA 1
ATOM 1870 C C . ALA A 1 243 ? -14.484 5.641 -12.187 1.00 80.88 243 ALA A C 1
ATOM 1872 O O . ALA A 1 243 ? -15.561 5.322 -12.696 1.00 80.88 243 ALA A O 1
ATOM 1873 N N . ALA A 1 244 ? -14.417 6.464 -11.137 1.00 81.12 244 ALA A N 1
ATOM 1874 C CA . ALA A 1 244 ? -15.584 7.084 -10.517 1.00 81.12 244 ALA A CA 1
ATOM 1875 C C . ALA A 1 244 ? -16.329 8.003 -11.499 1.00 81.12 244 ALA A C 1
ATOM 1877 O O . ALA A 1 244 ? -17.555 7.924 -11.600 1.00 81.12 244 ALA A O 1
ATOM 1878 N N . VAL A 1 245 ? -15.605 8.812 -12.281 1.00 79.62 245 VAL A N 1
ATOM 1879 C CA . VAL A 1 245 ? -16.184 9.664 -13.334 1.00 79.62 245 VAL A CA 1
ATOM 1880 C C . VAL A 1 245 ? -16.841 8.820 -14.426 1.00 79.62 245 VAL A C 1
ATOM 1882 O O . VAL A 1 245 ? -17.989 9.079 -14.783 1.00 79.62 245 VAL A O 1
ATOM 1885 N N . LEU A 1 246 ? -16.173 7.776 -14.926 1.00 78.12 246 LEU A N 1
ATOM 1886 C CA . LEU A 1 246 ? -16.746 6.877 -15.935 1.00 78.12 246 LEU A CA 1
ATOM 1887 C C . LEU A 1 246 ? -18.013 6.180 -15.431 1.00 78.12 246 LEU A C 1
ATOM 1889 O O . LEU A 1 246 ? -18.984 6.046 -16.175 1.00 78.12 246 LEU A O 1
ATOM 1893 N N . ARG A 1 247 ? -18.044 5.782 -14.157 1.00 78.94 247 ARG A N 1
ATOM 1894 C CA . ARG A 1 247 ? -19.231 5.193 -13.533 1.00 78.94 247 ARG A CA 1
ATOM 1895 C C . ARG A 1 247 ? -20.358 6.206 -13.357 1.00 78.94 247 ARG A C 1
ATOM 1897 O O . ARG A 1 247 ? -21.508 5.866 -13.624 1.00 78.94 247 ARG A O 1
ATOM 1904 N N . ALA A 1 248 ? -20.048 7.440 -12.966 1.00 76.12 248 ALA A N 1
ATOM 1905 C CA . ALA A 1 248 ? -21.034 8.512 -12.904 1.00 76.12 248 ALA A CA 1
ATOM 1906 C C . ALA A 1 248 ? -21.637 8.781 -14.295 1.00 76.12 248 ALA A C 1
ATOM 1908 O O . ALA A 1 248 ? -22.856 8.813 -14.438 1.00 76.12 248 ALA A O 1
ATOM 1909 N N . LEU A 1 249 ? -20.807 8.863 -15.339 1.00 74.50 249 LEU A N 1
ATOM 1910 C CA . LEU A 1 249 ? -21.247 9.069 -16.723 1.00 74.50 249 LEU A CA 1
ATOM 1911 C C . LEU A 1 249 ? -22.044 7.874 -17.280 1.00 74.50 249 LEU A C 1
ATOM 1913 O O . LEU A 1 249 ? -23.057 8.072 -17.948 1.00 74.50 249 LEU A O 1
ATOM 1917 N N . GLY A 1 250 ? -21.649 6.639 -16.957 1.00 63.88 250 GLY A N 1
ATOM 1918 C CA . GLY A 1 250 ? -22.377 5.421 -17.330 1.00 63.88 250 GLY A CA 1
ATOM 1919 C C . GLY A 1 250 ? -23.691 5.217 -16.560 1.00 63.88 250 GLY A C 1
ATOM 1920 O O . GLY A 1 250 ? -24.631 4.622 -17.085 1.00 63.88 250 GLY A O 1
ATOM 1921 N N . GLY A 1 251 ? -23.794 5.745 -15.335 1.00 52.56 251 GLY A N 1
ATOM 1922 C CA . GLY A 1 251 ? -25.010 5.727 -14.514 1.00 52.56 251 GLY A CA 1
ATOM 1923 C C . GLY A 1 251 ? -26.044 6.792 -14.904 1.00 52.56 251 GLY A C 1
ATOM 1924 O O . GLY A 1 251 ? -27.247 6.557 -14.769 1.00 52.56 251 GLY A O 1
ATOM 1925 N N . VAL A 1 252 ? -25.605 7.929 -15.460 1.00 41.62 252 VAL A N 1
ATOM 1926 C CA . VAL A 1 252 ? -26.485 9.019 -15.938 1.00 41.62 252 VAL A CA 1
ATOM 1927 C C . VAL A 1 252 ? -27.386 8.576 -17.107 1.00 41.62 252 VAL A C 1
ATOM 1929 O O . VAL A 1 252 ? -28.451 9.154 -17.316 1.00 41.62 252 VAL A O 1
ATOM 1932 N N . GLY A 1 253 ? -27.064 7.473 -17.791 1.00 36.16 253 GLY A N 1
ATOM 1933 C CA . GLY A 1 253 ? -27.924 6.865 -18.814 1.00 36.16 253 GLY A CA 1
ATOM 1934 C C . GLY A 1 253 ? -29.158 6.106 -18.294 1.00 36.16 253 GLY A C 1
ATOM 1935 O O . GLY A 1 253 ? -30.007 5.732 -19.100 1.00 36.16 253 GLY A O 1
ATOM 1936 N N . LYS A 1 254 ? -29.305 5.866 -16.978 1.00 41.62 254 LYS A N 1
ATOM 1937 C CA . LYS A 1 254 ? -30.389 5.014 -16.430 1.00 41.62 254 LYS A CA 1
ATOM 1938 C C . LYS A 1 254 ? -31.497 5.760 -15.671 1.00 41.62 254 LYS A C 1
ATOM 1940 O O . LYS A 1 254 ? -32.381 5.119 -15.108 1.00 41.62 254 LYS A O 1
ATOM 1945 N N . LEU A 1 255 ? -31.506 7.097 -15.687 1.00 36.03 255 LEU A N 1
ATOM 1946 C CA . LEU A 1 255 ? -32.540 7.921 -15.025 1.00 36.03 255 LEU A CA 1
ATOM 1947 C C . LEU A 1 255 ? -33.355 8.826 -15.974 1.00 36.03 255 LEU A C 1
ATOM 1949 O O . LEU A 1 255 ? -34.124 9.666 -15.514 1.00 36.03 255 LEU A O 1
ATOM 1953 N N . GLY A 1 256 ? -33.272 8.611 -17.291 1.00 32.22 256 GLY A N 1
ATOM 1954 C CA . GLY A 1 256 ? -34.024 9.352 -18.317 1.00 32.22 256 GLY A CA 1
ATOM 1955 C C . GLY A 1 256 ? -35.242 8.615 -18.890 1.00 32.22 256 GLY A C 1
ATOM 1956 O O . GLY A 1 256 ? -35.469 8.673 -20.092 1.00 32.22 256 GLY A O 1
ATOM 1957 N N . GLY A 1 257 ? -36.000 7.879 -18.069 1.00 34.00 257 GLY A N 1
ATOM 1958 C CA . GLY A 1 257 ? -37.089 7.005 -18.533 1.00 34.00 257 GLY A CA 1
ATOM 1959 C C . GLY A 1 257 ? -38.378 7.090 -17.717 1.00 34.00 257 GLY A C 1
ATOM 1960 O O . GLY A 1 257 ? -39.026 6.074 -17.495 1.00 34.00 257 GLY A O 1
ATOM 1961 N N . LYS A 1 258 ? -38.761 8.276 -17.231 1.00 40.81 258 LYS A N 1
ATOM 1962 C CA . LYS A 1 258 ? -40.139 8.527 -16.776 1.00 40.81 258 LYS A CA 1
ATOM 1963 C C . LYS A 1 258 ? -40.910 9.169 -17.924 1.00 40.81 258 LYS A C 1
ATOM 1965 O O . LYS A 1 258 ? -40.802 10.370 -18.128 1.00 40.81 258 LYS A O 1
ATOM 1970 N N . ASN A 1 259 ? -41.737 8.389 -18.616 1.00 31.97 259 ASN A N 1
ATOM 1971 C CA . ASN A 1 259 ? -42.915 8.935 -19.279 1.00 31.97 259 ASN A CA 1
ATOM 1972 C C . ASN A 1 259 ? -44.138 8.067 -18.980 1.00 31.97 259 ASN A C 1
ATOM 1974 O O . ASN A 1 259 ? -44.214 6.895 -19.336 1.00 31.97 259 ASN A O 1
ATOM 1978 N N . ARG A 1 260 ? -45.086 8.690 -18.276 1.00 38.34 260 ARG A N 1
ATOM 1979 C CA . ARG A 1 260 ? -46.444 8.208 -18.030 1.00 38.34 260 ARG A CA 1
ATOM 1980 C C . ARG A 1 260 ? -47.235 8.207 -19.344 1.00 38.34 260 ARG A C 1
ATOM 1982 O O . ARG A 1 260 ? -47.227 9.222 -20.039 1.00 38.34 260 ARG A O 1
ATOM 1989 N N . ARG A 1 261 ? -47.979 7.129 -19.603 1.00 33.19 261 ARG A N 1
ATOM 1990 C CA . ARG A 1 261 ? -49.336 7.050 -20.204 1.00 33.19 261 ARG A CA 1
ATOM 1991 C C . ARG A 1 261 ? -49.618 5.559 -20.478 1.00 33.19 261 ARG A C 1
ATOM 1993 O O . ARG A 1 261 ? -48.749 4.897 -21.013 1.00 33.19 261 ARG A O 1
ATOM 2000 N N . GLY A 1 262 ? -50.748 4.952 -20.138 1.00 30.58 262 GLY A N 1
ATOM 2001 C CA . GLY A 1 262 ? -52.006 5.488 -19.648 1.00 30.58 262 GLY A CA 1
ATOM 2002 C C . GLY A 1 262 ? -52.770 4.483 -18.785 1.00 30.58 262 GLY A C 1
ATOM 2003 O O 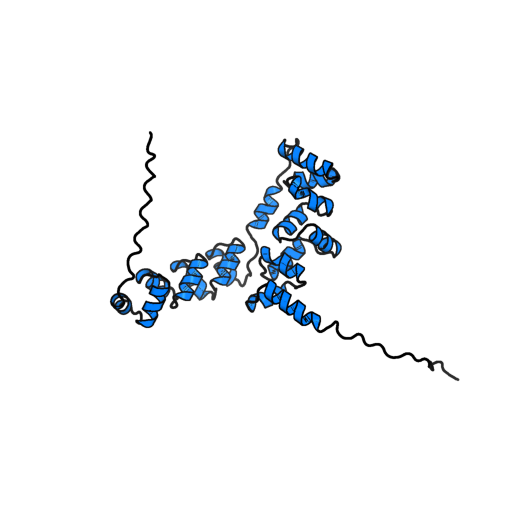. GLY A 1 262 ? -52.437 3.309 -18.670 1.00 30.58 262 GLY A O 1
ATOM 2004 N N . THR A 1 263 ? -53.786 5.034 -18.146 1.00 40.50 263 THR A N 1
ATOM 2005 C CA . THR A 1 263 ? -54.887 4.377 -17.454 1.00 40.50 263 THR A CA 1
ATOM 2006 C C . THR A 1 263 ? -55.811 3.667 -18.449 1.00 40.50 263 THR A C 1
ATOM 2008 O O . THR A 1 263 ? -56.180 4.286 -19.445 1.00 40.50 263 THR A O 1
ATOM 2011 N N . ASN A 1 264 ? -56.192 2.418 -18.161 1.00 32.78 264 ASN A N 1
ATOM 2012 C CA . ASN A 1 264 ? -57.541 1.823 -18.292 1.00 32.78 264 ASN A CA 1
ATOM 2013 C C . ASN A 1 264 ? -57.420 0.311 -18.000 1.00 32.78 264 ASN A C 1
ATOM 2015 O O . ASN A 1 264 ? -56.597 -0.358 -18.610 1.00 32.78 264 ASN A O 1
ATOM 2019 N N . VAL A 1 265 ? -57.952 -0.182 -16.876 1.00 36.66 265 VAL A N 1
ATOM 2020 C CA . VAL A 1 265 ? -59.336 -0.670 -16.661 1.00 36.66 265 VAL A CA 1
ATOM 2021 C C . VAL A 1 265 ? -59.582 -2.040 -17.313 1.00 36.66 265 VAL A C 1
ATOM 2023 O O . VAL A 1 265 ? -59.516 -2.161 -18.527 1.00 36.66 265 VAL A O 1
ATOM 2026 N N . SER A 1 266 ? -59.901 -3.003 -16.436 1.00 38.91 266 SER A N 1
ATOM 2027 C CA . SER A 1 266 ? -60.674 -4.247 -16.610 1.00 38.91 266 SER A CA 1
ATOM 2028 C C . SER A 1 266 ? -60.300 -5.213 -17.741 1.00 38.91 266 SER A C 1
ATOM 2030 O O . SER A 1 266 ? -60.525 -4.929 -18.904 1.00 38.91 266 SER A O 1
ATOM 2032 N N . ASP A 1 267 ? -59.881 -6.434 -17.399 1.00 36.38 267 ASP A N 1
ATOM 2033 C CA . ASP A 1 267 ? -60.851 -7.528 -17.259 1.00 36.38 267 ASP A CA 1
ATOM 2034 C C . ASP A 1 267 ? -60.209 -8.794 -16.681 1.00 36.38 267 ASP A C 1
ATOM 2036 O O . ASP A 1 267 ? -59.091 -9.182 -17.017 1.00 36.38 267 ASP A O 1
ATOM 2040 N N . ASN A 1 268 ? -60.952 -9.431 -15.785 1.00 43.94 268 ASN A N 1
ATOM 2041 C CA . ASN A 1 268 ? -60.646 -10.716 -15.179 1.00 43.94 268 ASN A CA 1
ATOM 2042 C C . ASN A 1 268 ? -61.583 -11.759 -15.796 1.00 43.94 268 ASN A C 1
ATOM 2044 O O . ASN A 1 268 ? -62.793 -11.644 -15.600 1.00 43.94 268 ASN A O 1
ATOM 2048 N N . PRO A 1 269 ? -61.063 -12.804 -16.457 1.00 40.41 269 PRO A N 1
ATOM 2049 C CA . PRO A 1 269 ? -61.852 -14.011 -16.612 1.00 40.41 269 PRO A CA 1
ATOM 2050 C C . PRO A 1 269 ? -60.991 -15.251 -16.368 1.00 40.41 269 PRO A C 1
ATOM 2052 O O . PRO A 1 269 ? -60.428 -15.822 -17.297 1.00 40.41 269 PRO A O 1
ATOM 2055 N N . ASN A 1 270 ? -60.915 -15.715 -15.118 1.00 35.81 270 ASN A N 1
ATOM 2056 C CA . ASN A 1 270 ? -60.747 -17.151 -14.900 1.00 35.81 270 ASN A CA 1
ATOM 2057 C C . ASN A 1 270 ? -61.301 -17.620 -13.545 1.00 35.81 270 ASN A C 1
ATOM 2059 O O . ASN A 1 270 ? -60.592 -17.746 -12.548 1.00 35.81 270 ASN A O 1
ATOM 2063 N N . LYS A 1 271 ? -62.603 -17.923 -13.533 1.00 41.69 271 LYS A N 1
ATOM 2064 C CA . LYS A 1 271 ? -63.180 -18.979 -12.690 1.00 41.69 271 LYS A CA 1
ATOM 2065 C C . LYS A 1 271 ? -64.091 -19.852 -13.571 1.00 41.69 271 LYS A C 1
ATOM 2067 O O . LYS A 1 271 ? -64.694 -19.326 -14.507 1.00 41.69 271 LYS A O 1
ATOM 2072 N N . PRO A 1 272 ? -64.171 -21.163 -13.296 1.00 42.41 272 PRO A N 1
ATOM 2073 C CA . PRO A 1 272 ? -64.609 -22.184 -14.237 1.00 42.41 272 PRO A CA 1
ATOM 2074 C C . PRO A 1 272 ? -66.134 -22.311 -14.267 1.00 42.41 272 PRO A C 1
ATOM 2076 O O . PRO A 1 272 ? -66.820 -21.866 -13.343 1.00 42.41 272 PRO A O 1
ATOM 2079 N N . LYS A 1 273 ? -66.659 -22.982 -15.294 1.00 40.53 273 LYS A N 1
ATOM 2080 C CA . LYS A 1 273 ? -68.025 -23.507 -15.284 1.00 40.53 273 LYS A CA 1
ATOM 2081 C C . LYS A 1 273 ? -68.033 -24.998 -15.617 1.00 40.53 273 LYS A C 1
ATOM 2083 O O . LYS A 1 273 ? -67.192 -25.462 -16.380 1.00 40.53 273 LYS A O 1
ATOM 2088 N N . SER A 1 274 ? -68.966 -25.648 -14.925 1.00 45.47 274 SER A N 1
ATOM 2089 C CA . SER A 1 274 ? -69.424 -27.037 -14.928 1.00 45.47 274 SER A CA 1
ATOM 2090 C C . SER A 1 274 ? -69.513 -27.726 -16.278 1.00 45.47 274 SER A C 1
ATOM 2092 O O . SER A 1 274 ? -69.813 -27.029 -17.272 1.00 45.47 274 SER A O 1
#

Organism: NCBI:txid566549